Protein AF-A0A2S5LAE5-F1 (afdb_monomer)

Foldseek 3Di:
DPPDQADALFLAEDPPDDDPCPVVVVPDPPVLLVVLFVVLCVVCQCAASHQRDHFAADPVGDSQWDWDQCNNDPVPSDSVRIGTHHPQSRCSNVLLVCLVLVFFWKFQAQPDGQSRLSVLLLVLLLLCPDPAPCVVVSVVVLVVRRVRSVVCCVPPHNVSRRSNNSVVVNVPDDSVPPDPVVRRRIYTNTDSVSCVVVSVSCQVTVCVVPHNNNCVVVDDDPVVVVVD

Solvent-accessible surface area (backbone atoms only — not comparable to full-atom values): 12932 Å² total; per-residue (Å²): 132,84,82,73,79,66,47,85,68,62,66,56,80,77,77,85,61,83,57,96,54,69,88,57,67,82,75,73,79,44,69,64,48,60,53,29,49,50,52,23,31,59,74,45,68,36,26,11,43,49,60,67,54,60,36,73,55,48,100,86,64,57,36,66,65,41,77,42,48,77,80,52,43,90,81,56,61,50,46,89,37,38,40,27,21,34,61,72,55,48,39,45,74,38,32,34,61,23,29,78,60,59,34,34,38,30,20,55,43,68,93,51,53,51,43,54,48,49,52,52,47,53,55,32,44,41,24,47,76,37,97,30,88,49,19,62,59,28,48,53,53,51,50,62,53,56,57,29,19,53,62,34,18,76,72,73,34,85,68,42,20,38,26,35,46,53,37,50,52,64,66,76,52,55,79,92,70,63,52,74,70,78,41,55,32,46,33,76,46,69,33,61,85,66,40,51,73,52,43,55,49,40,44,71,52,76,29,53,91,64,41,65,77,55,46,73,80,70,57,76,57,70,77,74,64,71,80,114

Secondary structure (DSSP, 8-state):
---PPPPP--S---GGG--TTGGGTTS---HHHHHHHHHHHHHTTTB-TTT--B----TTS----EEEETTS-TT---GGGEEEE-HHHHHHHTHHHHHHTT-EEEEE-TTS-HHHHHHHHHHHHHHHHTTSTTHHHHHHHHHHHHTTHHHHHHHT-TTTTSHHHHHHHHHHS-TTTS-TTTTTTEEEEE-GGGGHHHHHHHHHTTTTTS-GGGGGGTS--GGGTTT-

Sequence (228 aa):
MHHTKLIDLSVRVKRATWRLNDQQHNSIVNDQFAANRLHALERDDYTCRGCNFMSLPTKTGSSFQEVHHLDDNHKNNDVNNLATLCPLCHQVFHIGAAGMTSGGTIVWLPEMTQAELNHLARSLFIAIYSNSEFSGSARALYASIESRAMYVEDVFAAGASDPAFFGQAFLDCDPNKIEPAVTRGLRLLAAPGRFKEAIDHWSAQSYAGVPPSSWSGLVIPASQFAEV

Radius of gyration: 18.65 Å; Cα contacts (8 Å, |Δi|>4): 322; chains: 1; bounding box: 47×47×43 Å

Nearest PDB structures (foldseek):
  5x1h-assembly4_I  TM=8.736E-01  e=1.398E-13  Legionella pneumophila subsp. pneumophila str. Philadelphia 1
  5x42-assembly1_A  TM=8.399E-01  e=3.603E-13  Legionella pneumophila
  7ovb-assembly1_C  TM=8.322E-01  e=6.288E-13  Legionella pneumophila subsp. pneumophila str. Philadelphia 1

Structure (mmCIF, N/CA/C/O backbone):
data_AF-A0A2S5LAE5-F1
#
_entry.id   AF-A0A2S5LAE5-F1
#
loop_
_atom_site.group_PDB
_atom_site.id
_atom_site.type_symbol
_atom_site.label_atom_id
_atom_site.label_alt_id
_atom_site.label_comp_id
_atom_site.label_asym_id
_atom_site.label_entity_id
_atom_site.label_seq_id
_atom_site.pdbx_PDB_ins_code
_atom_site.Cartn_x
_atom_site.Cartn_y
_atom_site.Cartn_z
_atom_site.occupancy
_atom_site.B_iso_or_equiv
_atom_site.auth_seq_id
_atom_site.auth_comp_id
_atom_site.auth_asym_id
_atom_site.auth_atom_id
_atom_site.pdbx_PDB_model_num
ATOM 1 N N . MET A 1 1 ? -20.591 3.161 -16.146 1.00 39.25 1 MET A N 1
ATOM 2 C CA . MET A 1 1 ? -19.351 2.844 -15.408 1.00 39.25 1 MET A CA 1
ATOM 3 C C . MET A 1 1 ? -18.403 2.166 -16.380 1.00 39.25 1 MET A C 1
ATOM 5 O O . MET A 1 1 ? -18.661 1.037 -16.777 1.00 39.25 1 MET A O 1
ATOM 9 N N . HIS A 1 2 ? -17.381 2.872 -16.862 1.00 40.56 2 HIS A N 1
ATOM 10 C CA . HIS A 1 2 ? -16.342 2.238 -17.669 1.00 40.56 2 HIS A CA 1
ATOM 11 C C . HIS A 1 2 ? -15.493 1.377 -16.729 1.00 40.56 2 HIS A C 1
ATOM 13 O O . HIS A 1 2 ? -14.803 1.905 -15.864 1.00 40.56 2 HIS A O 1
ATOM 19 N N . HIS A 1 3 ? -15.586 0.051 -16.846 1.00 48.38 3 HIS A N 1
ATOM 20 C CA . HIS A 1 3 ? -14.694 -0.857 -16.130 1.00 48.38 3 HIS A CA 1
ATOM 21 C C . HIS A 1 3 ? -13.294 -0.746 -16.737 1.00 48.38 3 HIS A C 1
ATOM 23 O O . HIS A 1 3 ? -12.929 -1.485 -17.651 1.00 48.38 3 HIS A O 1
ATOM 29 N N . THR A 1 4 ? -12.514 0.220 -16.259 1.00 62.50 4 THR A N 1
ATOM 30 C CA . THR A 1 4 ? -11.096 0.322 -16.588 1.00 62.50 4 THR A CA 1
ATOM 31 C C . THR A 1 4 ? -10.402 -0.932 -16.068 1.00 62.50 4 THR A C 1
ATOM 33 O O . THR A 1 4 ? -10.497 -1.262 -14.887 1.00 62.50 4 THR A O 1
ATOM 36 N N . LYS A 1 5 ? -9.725 -1.660 -16.961 1.00 74.88 5 LYS A N 1
ATOM 37 C CA . LYS A 1 5 ? -8.957 -2.857 -16.605 1.00 74.88 5 LYS A CA 1
AT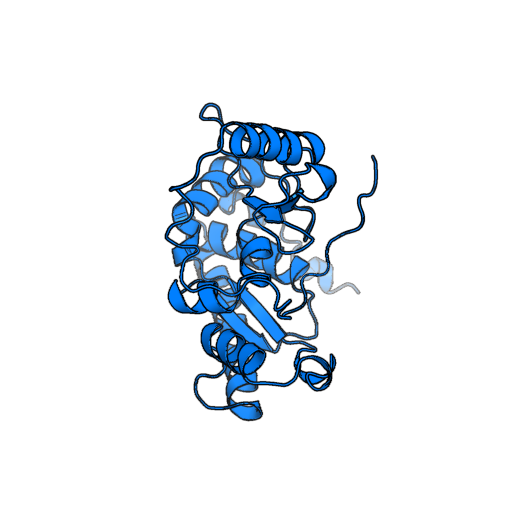OM 38 C C . LYS A 1 5 ? -7.980 -2.518 -15.474 1.00 74.88 5 LYS A C 1
ATOM 40 O O . LYS A 1 5 ? -7.185 -1.584 -15.614 1.00 74.88 5 LYS A O 1
ATOM 45 N N . LEU A 1 6 ? -8.050 -3.287 -14.385 1.00 84.31 6 LEU A N 1
ATOM 46 C CA . LEU A 1 6 ? -7.127 -3.156 -13.263 1.00 84.31 6 LEU A CA 1
ATOM 47 C C . LEU A 1 6 ? -5.691 -3.419 -13.718 1.00 84.31 6 LEU A C 1
ATOM 49 O O . LEU A 1 6 ? -5.427 -4.314 -14.528 1.00 84.31 6 LEU A O 1
ATOM 53 N N . ILE A 1 7 ? -4.773 -2.622 -13.187 1.00 88.88 7 ILE A N 1
ATOM 54 C CA . ILE A 1 7 ? -3.339 -2.795 -13.383 1.00 88.88 7 ILE A CA 1
ATOM 55 C C . ILE A 1 7 ? -2.881 -3.945 -12.488 1.00 88.88 7 ILE A C 1
ATOM 57 O O . ILE A 1 7 ? -3.264 -4.024 -11.321 1.00 88.88 7 ILE A O 1
ATOM 61 N N . ASP A 1 8 ? -2.063 -4.836 -13.044 1.00 87.31 8 ASP A N 1
ATOM 62 C CA . ASP A 1 8 ? -1.470 -5.937 -12.291 1.00 87.31 8 ASP A CA 1
ATOM 63 C C . ASP A 1 8 ? -0.530 -5.396 -11.202 1.00 87.31 8 ASP A C 1
ATOM 65 O O . ASP A 1 8 ? 0.414 -4.664 -11.495 1.00 87.31 8 ASP A O 1
ATOM 69 N N . LEU A 1 9 ? -0.798 -5.771 -9.951 1.00 88.06 9 LEU A N 1
ATOM 70 C CA . LEU A 1 9 ? -0.024 -5.394 -8.764 1.00 88.06 9 LEU A CA 1
ATOM 71 C C . LEU A 1 9 ? 0.942 -6.508 -8.342 1.00 88.06 9 LEU A C 1
ATOM 73 O O . LEU A 1 9 ? 1.145 -6.756 -7.152 1.00 88.06 9 LEU A O 1
ATOM 77 N N . SER A 1 10 ? 1.498 -7.239 -9.301 1.00 81.62 10 SER A N 1
ATOM 78 C CA . SER A 1 10 ? 2.495 -8.253 -8.992 1.00 81.62 10 SER A CA 1
ATOM 79 C C . SER A 1 10 ? 3.821 -7.604 -8.594 1.00 81.62 10 SER A C 1
ATOM 81 O O . SER A 1 10 ? 4.243 -6.605 -9.175 1.00 81.62 10 SER A O 1
ATOM 83 N N . VAL A 1 11 ? 4.495 -8.189 -7.599 1.00 74.94 11 VAL A N 1
ATOM 84 C CA . VAL A 1 11 ? 5.870 -7.823 -7.246 1.00 74.94 11 VAL A CA 1
ATOM 85 C C . VAL A 1 11 ? 6.766 -8.209 -8.423 1.00 74.94 11 VAL A C 1
ATOM 87 O O . VAL A 1 11 ? 7.177 -9.360 -8.575 1.00 74.94 11 VAL A O 1
ATOM 90 N N . ARG A 1 12 ? 6.984 -7.254 -9.320 1.00 68.31 12 ARG A N 1
ATOM 91 C CA . ARG A 1 12 ? 7.824 -7.364 -10.510 1.00 68.31 12 ARG A CA 1
ATOM 92 C C . ARG A 1 12 ? 8.538 -6.041 -10.713 1.00 68.31 12 ARG A C 1
ATOM 94 O O . ARG A 1 12 ? 8.035 -4.993 -10.326 1.00 68.31 12 ARG A O 1
ATOM 101 N N . VAL A 1 13 ? 9.677 -6.092 -11.389 1.00 58.16 13 VAL A N 1
ATOM 102 C CA . VAL A 1 13 ? 10.374 -4.887 -11.838 1.00 58.16 13 VAL A CA 1
ATOM 103 C C . VAL A 1 13 ? 10.219 -4.754 -13.339 1.00 58.16 13 VAL A C 1
ATOM 105 O O . VAL A 1 13 ? 10.614 -5.640 -14.100 1.00 58.16 13 VAL A O 1
ATOM 108 N N . LYS A 1 14 ? 9.674 -3.616 -13.765 1.00 54.72 14 LYS A N 1
ATOM 109 C CA . LYS A 1 14 ? 9.852 -3.124 -15.126 1.00 54.72 14 LYS A CA 1
ATOM 110 C C . LYS A 1 14 ? 11.090 -2.230 -15.122 1.00 54.72 14 LYS A C 1
ATOM 112 O O . LYS A 1 14 ? 11.185 -1.263 -14.376 1.00 54.72 14 LYS A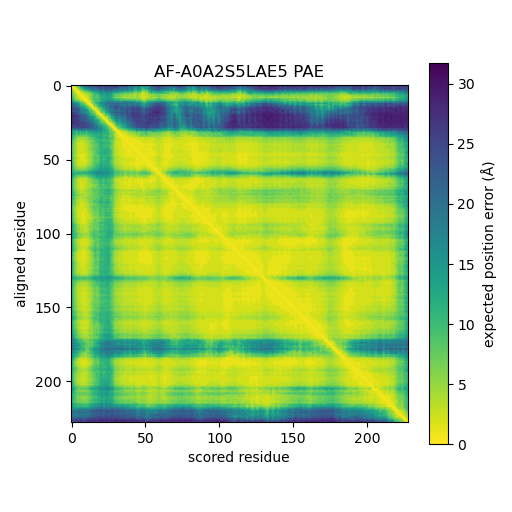 O 1
ATOM 117 N N . ARG A 1 15 ? 12.107 -2.624 -15.888 1.00 52.94 15 ARG A N 1
ATOM 118 C CA . ARG A 1 15 ? 13.477 -2.095 -15.764 1.00 52.94 15 ARG A CA 1
ATOM 119 C C . ARG A 1 15 ? 13.691 -0.668 -16.244 1.00 52.94 15 ARG A C 1
ATOM 121 O O . ARG A 1 15 ? 14.774 -0.148 -15.996 1.00 52.94 15 ARG A O 1
ATOM 128 N N . ALA A 1 16 ? 12.750 -0.062 -16.966 1.00 45.75 16 ALA A N 1
ATOM 129 C CA . ALA A 1 16 ? 13.085 1.111 -17.770 1.00 45.75 16 ALA A CA 1
ATOM 130 C C . ALA A 1 16 ? 13.619 2.289 -16.936 1.00 45.75 16 ALA A C 1
ATOM 132 O O . ALA A 1 16 ? 14.420 3.065 -17.458 1.00 45.75 16 ALA A O 1
ATOM 133 N N . THR A 1 17 ? 13.275 2.383 -15.642 1.00 43.59 17 THR A N 1
ATOM 134 C CA . THR A 1 17 ? 13.692 3.538 -14.839 1.00 43.59 17 THR A CA 1
ATOM 135 C C . THR A 1 17 ? 13.795 3.249 -13.339 1.00 43.59 17 THR A C 1
ATOM 137 O O . THR A 1 17 ? 13.215 3.951 -12.522 1.00 43.59 17 THR A O 1
ATOM 140 N N . TRP A 1 18 ? 14.584 2.252 -12.925 1.00 41.38 18 TRP A N 1
ATOM 141 C CA . TRP A 1 18 ? 15.071 2.274 -11.540 1.00 41.38 18 TRP A CA 1
ATOM 142 C C . TRP A 1 18 ? 16.148 3.352 -11.415 1.00 41.38 18 TRP A C 1
ATOM 144 O O . TRP A 1 18 ? 17.256 3.210 -11.940 1.00 41.38 18 TRP A O 1
ATOM 154 N N . ARG A 1 19 ? 15.830 4.452 -10.733 1.00 44.81 19 ARG A N 1
ATOM 155 C CA . ARG A 1 19 ? 16.836 5.384 -10.226 1.00 44.81 19 ARG A CA 1
ATOM 156 C C . ARG A 1 19 ? 16.561 5.665 -8.758 1.00 44.81 19 ARG A C 1
ATOM 158 O O . ARG A 1 19 ? 15.466 6.054 -8.381 1.00 44.81 19 ARG A O 1
ATOM 165 N N . LEU A 1 20 ? 17.627 5.599 -7.965 1.00 38.81 20 LEU A N 1
ATOM 166 C CA . LEU A 1 20 ? 17.746 6.124 -6.597 1.00 38.81 20 LEU A CA 1
ATOM 167 C C . LEU A 1 20 ? 17.300 7.602 -6.444 1.00 38.81 20 LEU A C 1
ATOM 169 O O . LEU A 1 20 ? 17.217 8.109 -5.332 1.00 38.81 20 LEU A O 1
ATOM 173 N N . ASN A 1 21 ? 17.010 8.296 -7.550 1.00 34.19 21 ASN A N 1
ATOM 174 C CA . ASN A 1 21 ? 16.733 9.728 -7.626 1.00 34.19 21 ASN A CA 1
ATOM 175 C C . ASN A 1 21 ? 15.246 10.114 -7.612 1.00 34.19 21 ASN A C 1
ATOM 177 O O . ASN A 1 21 ? 14.950 11.297 -7.767 1.00 34.19 21 ASN A O 1
ATOM 181 N N . ASP A 1 22 ? 14.308 9.191 -7.382 1.00 44.53 22 ASP A N 1
ATOM 182 C CA . ASP A 1 22 ? 12.886 9.564 -7.262 1.00 44.53 22 ASP A CA 1
ATOM 183 C C . ASP A 1 22 ? 12.621 10.497 -6.061 1.00 44.53 22 ASP A C 1
ATOM 185 O O . ASP A 1 22 ? 11.658 11.263 -6.070 1.00 44.53 22 ASP A O 1
ATOM 189 N N . GLN A 1 23 ? 13.531 10.553 -5.076 1.00 37.72 23 GLN A N 1
ATOM 190 C CA . GLN A 1 23 ? 13.500 11.578 -4.021 1.00 37.72 23 GLN A CA 1
ATOM 191 C C . GLN A 1 23 ? 13.788 13.011 -4.526 1.00 37.72 23 GLN A C 1
ATOM 193 O O . GLN A 1 23 ? 13.531 13.969 -3.802 1.00 37.72 23 GLN A O 1
ATOM 198 N N . GLN A 1 24 ? 14.275 13.195 -5.761 1.00 34.91 24 GLN A N 1
ATOM 199 C CA . GLN A 1 24 ? 14.521 14.509 -6.378 1.00 34.91 24 GLN A CA 1
ATOM 200 C C . GLN A 1 24 ? 13.473 14.924 -7.427 1.00 34.91 24 GLN A C 1
ATOM 202 O O . GLN A 1 24 ? 13.664 15.925 -8.124 1.00 34.91 24 GLN A O 1
ATOM 207 N N . HIS A 1 25 ? 12.337 14.232 -7.544 1.00 42.72 25 HIS A N 1
ATOM 208 C CA . HIS A 1 25 ? 11.361 14.519 -8.604 1.00 42.72 25 HIS A CA 1
ATOM 209 C C . HIS A 1 25 ? 10.381 15.679 -8.332 1.00 42.72 25 HIS A C 1
ATOM 211 O O . HIS A 1 25 ? 9.436 15.876 -9.090 1.00 42.72 25 HIS A O 1
ATOM 217 N N . ASN A 1 26 ? 10.665 16.527 -7.337 1.00 38.78 26 ASN A N 1
ATOM 218 C CA . ASN A 1 26 ? 10.064 17.865 -7.220 1.00 38.78 26 ASN A CA 1
ATOM 219 C C . ASN A 1 26 ? 10.751 18.928 -8.108 1.00 38.78 26 ASN A C 1
ATOM 221 O O . ASN A 1 26 ? 10.355 20.089 -8.073 1.00 38.78 26 ASN A O 1
ATOM 225 N N . SER A 1 27 ? 11.788 18.579 -8.882 1.00 36.00 27 SER A N 1
ATOM 226 C CA . SER A 1 27 ? 12.680 19.576 -9.507 1.00 36.00 27 SER A CA 1
ATOM 227 C C . SER A 1 27 ? 12.515 19.805 -11.016 1.00 36.00 27 SER A C 1
ATOM 229 O O . SER A 1 27 ? 13.167 20.691 -11.561 1.00 36.00 27 SER A O 1
ATOM 231 N N . ILE A 1 28 ? 11.597 19.109 -11.695 1.00 44.34 28 ILE A N 1
ATOM 232 C CA . ILE A 1 28 ? 11.088 19.561 -13.002 1.00 44.34 28 ILE A CA 1
ATOM 233 C C . ILE A 1 28 ? 9.565 19.529 -12.945 1.00 44.34 28 ILE A C 1
ATOM 235 O O . ILE A 1 28 ? 8.905 18.653 -13.503 1.00 44.34 28 ILE A O 1
ATOM 239 N N . VAL A 1 29 ? 9.005 20.502 -12.228 1.00 47.12 29 VAL A N 1
ATOM 240 C CA . VAL A 1 29 ? 7.608 20.899 -12.402 1.00 47.12 29 VAL A CA 1
ATOM 241 C C . VAL A 1 29 ? 7.520 21.517 -13.795 1.00 47.12 29 VAL A C 1
ATOM 243 O O . VAL A 1 29 ? 7.718 22.710 -13.983 1.00 47.12 29 VAL A O 1
ATOM 246 N N . ASN A 1 30 ? 7.328 20.682 -14.812 1.00 58.88 30 ASN A N 1
ATOM 247 C CA . ASN A 1 30 ? 6.757 21.169 -16.054 1.00 58.88 30 ASN A CA 1
ATOM 248 C C . ASN A 1 30 ? 5.273 21.399 -15.751 1.00 58.88 30 ASN A C 1
ATOM 250 O O . ASN A 1 30 ? 4.597 20.450 -15.346 1.00 58.88 30 ASN A O 1
ATOM 254 N N . ASP A 1 31 ? 4.769 22.621 -15.924 1.00 64.62 31 ASP A N 1
ATOM 255 C CA . ASP A 1 31 ? 3.354 22.967 -15.710 1.00 64.62 31 ASP A CA 1
ATOM 256 C C . ASP A 1 31 ? 2.409 21.972 -16.410 1.00 64.62 31 ASP A C 1
ATOM 258 O O . ASP A 1 31 ? 1.335 21.637 -15.907 1.00 64.62 31 ASP A O 1
ATOM 262 N N . GLN A 1 32 ? 2.861 21.399 -17.531 1.00 71.81 32 GLN A N 1
ATOM 263 C CA . GLN A 1 32 ? 2.154 20.358 -18.269 1.00 71.81 32 GLN A CA 1
ATOM 264 C C . GLN A 1 32 ? 1.998 19.037 -17.495 1.00 71.81 32 GLN A C 1
ATOM 266 O O . GLN A 1 32 ? 0.951 18.399 -17.584 1.00 71.81 32 GLN A O 1
ATOM 271 N N . PHE A 1 33 ? 3.004 18.614 -16.723 1.00 75.56 33 PHE A N 1
ATOM 272 C CA . PHE A 1 33 ? 2.889 17.425 -15.873 1.00 75.56 33 PHE A CA 1
ATOM 273 C C . PHE A 1 33 ? 1.926 17.672 -14.712 1.00 75.56 33 PHE A C 1
ATOM 275 O O . PHE A 1 33 ? 1.095 16.814 -14.427 1.00 75.56 33 PHE A O 1
ATOM 282 N N . ALA A 1 34 ? 1.983 18.849 -14.082 1.00 80.00 34 ALA A N 1
ATOM 283 C CA . ALA A 1 34 ? 1.065 19.201 -13.001 1.00 80.00 34 ALA A CA 1
ATOM 284 C C . ALA A 1 34 ? -0.402 19.191 -13.473 1.00 80.00 34 ALA A C 1
ATOM 286 O O . ALA A 1 34 ? -1.254 18.593 -12.813 1.00 80.00 34 ALA A O 1
ATOM 287 N N . ALA A 1 35 ? -0.680 19.768 -14.648 1.00 84.88 35 ALA A N 1
ATOM 288 C CA . ALA A 1 35 ? -2.011 19.751 -15.254 1.00 84.88 35 ALA A CA 1
ATOM 289 C C . ALA A 1 35 ? -2.467 18.327 -15.624 1.00 84.88 35 ALA A C 1
ATOM 291 O O . ALA A 1 35 ? -3.552 17.896 -15.233 1.00 84.88 35 ALA A O 1
ATOM 292 N N . ASN A 1 36 ? -1.624 17.552 -16.315 1.00 90.69 36 ASN A N 1
ATOM 293 C CA . ASN A 1 36 ? -1.985 16.194 -16.734 1.00 90.69 36 ASN A CA 1
ATOM 294 C C . ASN A 1 36 ? -2.118 15.222 -15.557 1.00 90.69 36 ASN A C 1
ATOM 296 O O . ASN A 1 36 ? -2.915 14.287 -15.625 1.00 90.69 36 ASN A O 1
ATOM 300 N N . ARG A 1 37 ? -1.394 15.462 -14.458 1.00 89.75 37 ARG A N 1
ATOM 301 C CA . ARG A 1 37 ? -1.566 14.733 -13.200 1.00 89.75 37 ARG A CA 1
ATOM 302 C C . ARG A 1 37 ? -2.978 14.929 -12.655 1.00 89.75 37 ARG A C 1
ATOM 304 O O . ARG A 1 37 ? -3.621 13.943 -12.315 1.00 89.75 37 ARG A O 1
ATOM 311 N N . LEU A 1 38 ? -3.462 16.171 -12.584 1.00 91.06 38 LEU A N 1
ATOM 312 C CA . LEU A 1 38 ? -4.823 16.448 -12.120 1.00 91.06 38 LEU A CA 1
ATOM 313 C C . LEU A 1 38 ? -5.866 15.820 -13.054 1.00 91.06 38 LEU A C 1
ATOM 315 O O . LEU A 1 38 ? -6.741 15.107 -12.573 1.00 91.06 38 LEU A O 1
ATOM 319 N N . HIS A 1 39 ? -5.703 15.967 -14.373 1.00 93.56 39 HIS A N 1
ATOM 320 C CA . HIS A 1 39 ? -6.601 15.339 -15.345 1.00 93.56 39 HIS A CA 1
ATOM 321 C C . HIS A 1 39 ? -6.645 13.809 -15.221 1.00 93.56 39 HIS A C 1
ATOM 323 O O . HIS A 1 39 ? -7.707 13.220 -15.387 1.00 93.56 39 HIS A O 1
ATOM 329 N N . ALA A 1 40 ? -5.522 13.144 -14.926 1.00 94.38 40 ALA A N 1
ATOM 330 C CA . ALA A 1 40 ? -5.506 11.697 -14.714 1.00 94.38 40 ALA A CA 1
ATOM 331 C C . ALA A 1 40 ? -6.303 11.290 -13.463 1.00 94.38 40 ALA A C 1
ATOM 333 O O . ALA A 1 40 ? -7.056 10.317 -13.515 1.00 94.38 40 ALA A O 1
ATOM 334 N N . LEU A 1 41 ? -6.166 12.054 -12.371 1.00 94.38 41 LEU A N 1
ATOM 335 C CA . LEU A 1 41 ? -6.914 11.837 -11.130 1.00 94.38 41 LEU A CA 1
ATOM 336 C C . LEU A 1 41 ? -8.419 12.041 -11.330 1.00 94.38 41 LEU A C 1
ATOM 338 O O . LEU A 1 41 ? -9.205 11.202 -10.900 1.00 94.38 41 LEU A O 1
ATOM 342 N N . GLU A 1 42 ? -8.812 13.125 -12.000 1.00 94.12 42 GLU A N 1
ATOM 343 C CA . GLU A 1 42 ? -10.213 13.442 -12.300 1.00 94.12 42 GLU A CA 1
ATOM 344 C C . GLU A 1 42 ? -10.827 12.433 -13.275 1.00 94.12 42 GLU A C 1
ATOM 346 O O . GLU A 1 42 ? -11.933 11.958 -13.042 1.00 94.12 42 GLU A O 1
ATOM 351 N N . ARG A 1 43 ? -10.095 12.034 -14.327 1.00 95.31 43 ARG A N 1
ATOM 352 C CA . ARG A 1 43 ? -10.538 11.001 -15.281 1.00 95.31 43 ARG A CA 1
ATOM 353 C C . ARG A 1 43 ? -10.876 9.685 -14.583 1.00 95.31 43 ARG A C 1
ATOM 355 O O . ARG A 1 43 ? -11.809 9.001 -14.992 1.00 95.31 43 ARG A O 1
ATOM 362 N N . ASP A 1 44 ? -10.083 9.307 -13.585 1.00 95.38 44 ASP A N 1
ATOM 363 C CA . ASP A 1 44 ? -10.263 8.057 -12.849 1.00 95.38 44 ASP A CA 1
ATOM 364 C C . ASP A 1 44 ? -11.207 8.218 -11.640 1.00 95.38 44 ASP A C 1
ATOM 366 O O . ASP A 1 44 ? -11.256 7.323 -10.799 1.00 95.38 44 ASP A O 1
ATOM 370 N N . ASP A 1 45 ? -11.920 9.345 -11.506 1.00 95.06 45 ASP A N 1
ATOM 371 C CA . ASP A 1 45 ? -12.777 9.671 -10.355 1.00 95.06 45 ASP A CA 1
ATOM 372 C C . ASP A 1 45 ? -12.054 9.458 -9.008 1.00 95.06 45 ASP A C 1
ATOM 374 O O . ASP A 1 45 ? -12.602 8.915 -8.046 1.00 95.06 45 ASP A O 1
ATOM 378 N N . TYR A 1 46 ? -10.766 9.814 -8.951 1.00 95.50 46 TYR A N 1
ATOM 379 C CA . TYR A 1 46 ? -9.874 9.579 -7.810 1.00 95.50 46 TYR A CA 1
ATOM 380 C C . TYR A 1 46 ? -9.876 8.126 -7.300 1.00 95.50 46 TYR A C 1
ATOM 382 O O . TYR A 1 46 ? -9.690 7.859 -6.104 1.00 95.50 46 TYR A O 1
ATOM 390 N N . THR A 1 47 ? -10.074 7.173 -8.211 1.00 96.38 47 THR A N 1
ATOM 391 C CA . THR A 1 47 ? -10.132 5.741 -7.933 1.00 96.38 47 THR A CA 1
ATOM 392 C C . THR A 1 47 ? -8.847 5.060 -8.382 1.00 96.38 47 THR A C 1
ATOM 394 O O . THR A 1 47 ? -8.426 5.130 -9.535 1.00 96.38 47 THR A O 1
ATOM 397 N N . CYS A 1 48 ? -8.203 4.363 -7.448 1.00 96.88 48 CYS A N 1
ATOM 398 C CA . CYS A 1 48 ? -6.981 3.617 -7.708 1.00 96.88 48 CYS A CA 1
ATOM 399 C C . CYS A 1 48 ? -7.224 2.512 -8.744 1.00 96.88 48 CYS A C 1
ATOM 401 O O . CYS A 1 48 ? -7.935 1.547 -8.473 1.00 96.88 48 CYS A O 1
ATOM 403 N N . ARG A 1 49 ? -6.534 2.572 -9.883 1.00 96.69 49 ARG A N 1
ATOM 404 C CA . ARG A 1 49 ? -6.584 1.574 -10.962 1.00 96.69 49 ARG A CA 1
ATOM 405 C C . ARG A 1 49 ? -5.894 0.247 -10.628 1.00 96.69 49 ARG A C 1
ATOM 407 O O . ARG A 1 49 ? -5.881 -0.649 -11.464 1.00 96.69 49 ARG A O 1
ATOM 414 N N . GLY A 1 50 ? -5.308 0.110 -9.437 1.00 95.44 50 GLY A N 1
ATOM 415 C CA . GLY A 1 50 ? -4.719 -1.140 -8.944 1.00 95.44 50 GLY A CA 1
ATOM 416 C C . GLY A 1 50 ? -5.636 -1.932 -8.006 1.00 95.44 50 GLY A C 1
ATOM 417 O O . GLY A 1 50 ? -5.645 -3.156 -8.045 1.00 95.44 50 GLY A O 1
ATOM 418 N N . CYS A 1 51 ? -6.421 -1.254 -7.160 1.00 96.44 51 CYS A N 1
ATOM 419 C CA . CYS A 1 51 ? -7.278 -1.923 -6.169 1.00 96.44 51 CYS A CA 1
ATOM 420 C C . CYS A 1 51 ? -8.708 -1.371 -6.074 1.00 96.44 51 CYS A C 1
ATOM 422 O O . CYS A 1 51 ? -9.452 -1.798 -5.200 1.00 96.44 51 CYS A O 1
ATOM 424 N N . ASN A 1 52 ? -9.107 -0.425 -6.927 1.00 96.31 52 ASN A N 1
ATOM 425 C CA . ASN A 1 52 ? -10.397 0.279 -6.880 1.00 96.31 52 ASN A CA 1
ATOM 426 C C . ASN A 1 52 ? -10.674 1.060 -5.586 1.00 96.31 52 ASN A C 1
ATOM 428 O O . ASN A 1 52 ? -11.811 1.425 -5.307 1.00 96.31 52 ASN A O 1
ATOM 432 N N . PHE A 1 53 ? -9.650 1.345 -4.777 1.00 95.94 53 PHE A N 1
ATOM 433 C CA . PHE A 1 53 ? -9.818 2.236 -3.635 1.00 95.94 53 PHE A CA 1
ATOM 434 C C . PHE A 1 53 ? -10.003 3.680 -4.105 1.00 95.94 53 PHE A C 1
ATOM 436 O O . PHE A 1 53 ? -9.104 4.245 -4.734 1.00 95.94 53 PHE A O 1
ATOM 443 N N . MET A 1 54 ? -11.147 4.262 -3.762 1.00 95.31 54 MET A N 1
ATOM 444 C CA . MET A 1 54 ? -11.471 5.661 -4.010 1.00 95.31 54 MET A CA 1
ATOM 445 C C . MET A 1 54 ? -11.145 6.512 -2.779 1.00 95.31 54 MET A C 1
ATOM 447 O O . MET A 1 54 ? -11.453 6.143 -1.643 1.00 95.31 54 MET A O 1
ATOM 451 N N . SER A 1 55 ? -10.541 7.672 -3.016 1.00 94.44 55 SER A N 1
ATOM 452 C CA . SER A 1 55 ? -10.249 8.670 -1.988 1.00 94.44 55 SER A CA 1
ATOM 453 C C . SER A 1 55 ? -10.486 10.037 -2.600 1.00 94.44 55 SER A C 1
ATOM 455 O O . SER A 1 55 ? -9.771 10.425 -3.515 1.00 94.44 55 SER A O 1
ATOM 457 N N . LEU A 1 56 ? -11.518 10.741 -2.147 1.00 91.69 56 LEU A N 1
ATOM 458 C CA . LEU A 1 56 ? -11.874 12.041 -2.706 1.00 91.69 56 LEU A CA 1
ATOM 459 C C . LEU A 1 56 ? -10.938 13.138 -2.173 1.00 91.69 56 LEU A C 1
ATOM 461 O O . LEU A 1 56 ? -10.431 13.025 -1.050 1.00 91.69 56 LEU A O 1
ATOM 465 N N . PRO A 1 57 ? -10.681 14.193 -2.962 1.00 90.06 57 PRO A N 1
ATOM 466 C CA . PRO A 1 57 ? -9.870 15.314 -2.517 1.00 90.06 57 PRO A CA 1
ATOM 467 C C . PRO A 1 57 ? -10.565 16.103 -1.401 1.00 90.06 57 PRO A C 1
ATOM 469 O O . PRO A 1 57 ? -11.782 16.294 -1.413 1.00 90.06 57 PRO A O 1
ATOM 472 N N . THR A 1 58 ? -9.790 16.603 -0.438 1.00 86.19 58 THR A N 1
ATOM 473 C CA . THR A 1 58 ? -10.296 17.572 0.546 1.00 86.19 58 THR A CA 1
ATOM 474 C C . THR A 1 58 ? -10.446 18.967 -0.072 1.00 86.19 58 THR A C 1
ATOM 476 O O . THR A 1 58 ? -10.060 19.218 -1.213 1.00 86.19 58 THR A O 1
ATOM 479 N N . LYS A 1 59 ? -10.915 19.935 0.728 1.00 79.44 59 LYS A N 1
ATOM 480 C CA . LYS A 1 59 ? -10.917 21.363 0.359 1.00 79.44 59 LYS A CA 1
ATOM 481 C C . LYS A 1 59 ? -9.525 21.909 0.009 1.00 79.44 59 LYS A C 1
ATOM 483 O O . LYS A 1 59 ? -9.445 22.908 -0.694 1.00 79.44 59 LYS A O 1
ATOM 488 N N . THR A 1 60 ? -8.448 21.284 0.495 1.00 76.50 60 THR A N 1
ATOM 489 C CA . THR A 1 60 ? -7.065 21.661 0.152 1.00 76.50 60 THR A CA 1
ATOM 490 C C . THR A 1 60 ? -6.564 20.969 -1.121 1.00 76.50 60 THR A C 1
ATOM 492 O O . THR A 1 60 ? -5.416 21.161 -1.508 1.00 76.50 60 THR A O 1
ATOM 495 N N . GLY A 1 61 ? -7.414 20.178 -1.787 1.00 79.38 61 GLY A N 1
ATOM 496 C CA . GLY A 1 61 ? -7.158 19.556 -3.087 1.00 79.38 61 GLY A CA 1
ATOM 497 C C . GLY A 1 61 ? -6.458 18.196 -3.033 1.00 79.38 61 GLY A C 1
ATOM 498 O O . GLY A 1 61 ? -6.351 17.533 -4.062 1.00 79.38 61 GLY A O 1
ATOM 499 N N . SER A 1 62 ? -6.001 17.741 -1.861 1.00 86.75 62 SER A N 1
ATOM 500 C CA . SER A 1 62 ? -5.331 16.439 -1.747 1.00 86.75 62 SER A CA 1
ATOM 501 C C . SER A 1 62 ? -6.328 15.305 -1.536 1.00 86.75 62 SER A C 1
ATOM 503 O O . SER A 1 62 ? -7.120 15.327 -0.596 1.00 86.75 62 SER A O 1
ATOM 505 N N . SER A 1 63 ? -6.251 14.294 -2.398 1.00 89.44 63 SER A N 1
ATOM 506 C CA . SER A 1 63 ? -6.920 12.994 -2.265 1.00 89.44 63 SER A CA 1
ATOM 507 C C . SER A 1 63 ? -5.996 11.900 -1.725 1.00 89.44 63 SER A C 1
ATOM 509 O O . SER A 1 63 ? -6.435 10.766 -1.533 1.00 89.44 63 SER A O 1
ATOM 511 N N . PHE A 1 64 ? -4.703 12.202 -1.552 1.00 93.88 64 PHE A N 1
ATOM 512 C CA . PHE A 1 64 ? -3.623 11.224 -1.359 1.00 93.88 64 PHE A CA 1
ATOM 513 C C . PHE A 1 64 ? -3.515 10.153 -2.455 1.00 93.88 64 PHE A C 1
ATOM 515 O O . PHE A 1 64 ? -2.750 9.207 -2.304 1.00 93.88 64 PHE A O 1
ATOM 522 N N . GLN A 1 65 ? -4.239 10.289 -3.569 1.00 94.88 65 GLN A N 1
ATOM 523 C CA . GLN A 1 65 ? -3.981 9.476 -4.748 1.00 94.88 65 GLN A CA 1
ATOM 524 C C . GLN A 1 65 ? -2.728 9.995 -5.467 1.00 94.88 65 GLN A C 1
ATOM 526 O O . GLN A 1 65 ? -2.454 11.200 -5.541 1.00 94.88 65 GLN A O 1
ATOM 531 N N . GLU A 1 66 ? -1.974 9.055 -6.011 1.00 94.31 66 GLU A N 1
ATOM 532 C CA . GLU A 1 66 ? -0.729 9.253 -6.736 1.00 94.31 66 GLU A CA 1
ATOM 533 C C . GLU A 1 66 ? -0.934 8.909 -8.215 1.00 94.31 66 GLU A C 1
ATOM 535 O O . GLU A 1 66 ? -1.926 8.287 -8.600 1.00 94.31 66 GLU A O 1
ATOM 540 N N . VAL A 1 67 ? -0.005 9.351 -9.060 1.00 92.62 67 VAL A N 1
ATOM 541 C CA . VAL A 1 67 ? -0.056 9.113 -10.502 1.00 92.62 67 VAL A CA 1
ATOM 542 C C . VAL A 1 67 ? 1.203 8.377 -10.926 1.00 92.62 67 VAL A C 1
ATOM 544 O O . VAL A 1 67 ? 2.306 8.810 -10.600 1.00 92.62 67 VAL A O 1
ATOM 547 N N . HIS A 1 68 ? 1.009 7.289 -11.664 1.00 91.12 68 HIS A N 1
ATOM 548 C CA . HIS A 1 68 ? 2.060 6.402 -12.143 1.00 91.12 68 HIS A CA 1
ATOM 549 C C . HIS A 1 68 ? 2.097 6.371 -13.675 1.00 91.12 68 HIS A C 1
ATOM 551 O O . HIS A 1 68 ? 1.048 6.275 -14.317 1.00 91.12 68 HIS A O 1
ATOM 557 N N . HIS A 1 69 ? 3.298 6.434 -14.254 1.00 89.81 69 HIS A N 1
ATOM 558 C CA . HIS A 1 69 ? 3.542 6.290 -15.693 1.00 89.81 69 HIS A CA 1
ATOM 559 C C . HIS A 1 69 ? 3.522 4.806 -16.087 1.00 89.81 69 HIS A C 1
ATOM 561 O O . HIS A 1 69 ? 4.377 4.041 -15.660 1.00 89.81 69 HIS A O 1
ATOM 567 N N . LEU A 1 70 ? 2.562 4.387 -16.914 1.00 88.50 70 LEU A N 1
ATOM 568 C CA . LEU A 1 70 ? 2.327 2.982 -17.284 1.00 88.50 70 LEU A CA 1
ATOM 569 C C . LEU A 1 70 ? 3.466 2.349 -18.098 1.00 88.50 70 LEU A C 1
ATOM 571 O O . LEU A 1 70 ? 3.665 1.127 -18.038 1.00 88.50 70 LEU A O 1
ATOM 575 N N . ASP A 1 71 ? 4.158 3.174 -18.883 1.00 85.81 71 ASP A N 1
ATOM 576 C CA . ASP A 1 71 ? 5.326 2.821 -19.692 1.00 85.81 71 ASP A CA 1
ATOM 577 C C . ASP A 1 71 ? 6.663 3.030 -18.963 1.00 85.81 71 ASP A C 1
ATOM 579 O O . ASP A 1 71 ? 7.719 2.877 -19.578 1.00 85.81 71 ASP A O 1
ATOM 583 N N . ASP A 1 72 ? 6.613 3.408 -17.680 1.00 77.44 72 ASP A N 1
ATOM 584 C CA . ASP A 1 72 ? 7.758 3.741 -16.829 1.00 77.44 72 ASP A CA 1
ATOM 585 C C . ASP A 1 72 ? 8.614 4.922 -17.338 1.00 77.44 72 ASP A C 1
ATOM 587 O O . ASP A 1 72 ? 9.664 5.227 -16.772 1.00 77.44 72 ASP A O 1
ATOM 591 N N . ASN A 1 73 ? 8.188 5.637 -18.383 1.00 82.12 73 ASN A N 1
ATOM 592 C CA . ASN A 1 73 ? 8.889 6.791 -18.931 1.00 82.12 73 ASN A CA 1
ATOM 593 C C . ASN A 1 73 ? 8.326 8.089 -18.340 1.00 82.12 73 ASN A C 1
ATOM 595 O O . ASN A 1 73 ? 7.356 8.657 -18.840 1.00 82.12 73 ASN A O 1
ATO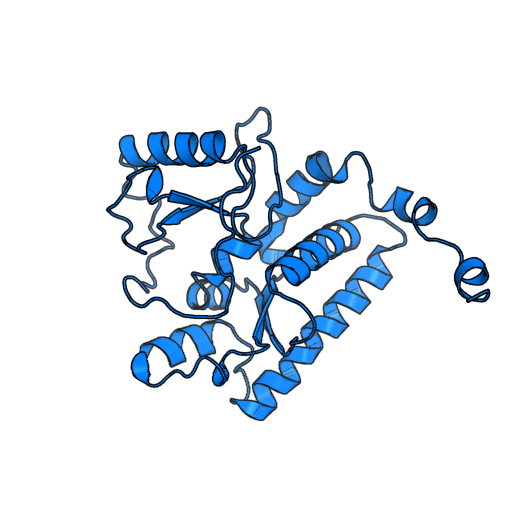M 599 N N . HIS A 1 74 ? 9.016 8.642 -17.341 1.00 81.00 74 HIS A N 1
ATOM 600 C CA . HIS A 1 74 ? 8.624 9.892 -16.672 1.00 81.00 74 HIS A CA 1
ATOM 601 C C . HIS A 1 74 ? 8.632 11.147 -17.564 1.00 81.00 74 HIS A C 1
ATOM 603 O O . HIS A 1 74 ? 8.235 12.225 -17.122 1.00 81.00 74 HIS A O 1
ATOM 609 N N . LYS A 1 75 ? 9.095 11.045 -18.817 1.00 83.12 75 LYS A N 1
ATOM 610 C CA . LYS A 1 75 ? 8.965 12.119 -19.813 1.00 83.12 75 LYS A CA 1
ATOM 611 C C . LYS A 1 75 ? 7.676 12.008 -20.631 1.00 83.12 75 LYS A C 1
ATOM 613 O O . LYS A 1 75 ? 7.275 12.993 -21.247 1.00 83.12 75 LYS A O 1
ATOM 618 N N . ASN A 1 76 ? 7.032 10.840 -20.652 1.00 86.38 76 ASN A N 1
ATOM 619 C CA . ASN A 1 76 ? 5.779 10.610 -21.361 1.00 86.38 76 ASN A CA 1
ATOM 620 C C . ASN A 1 76 ? 4.580 10.992 -20.483 1.00 86.38 76 ASN A C 1
ATOM 622 O O . ASN A 1 76 ? 3.939 10.151 -19.857 1.00 86.38 76 ASN A O 1
ATOM 626 N N . ASN A 1 77 ? 4.271 12.285 -20.452 1.00 88.19 77 ASN A N 1
ATOM 627 C CA . ASN A 1 77 ? 3.191 12.836 -19.633 1.00 88.19 77 ASN A CA 1
ATOM 628 C C . ASN A 1 77 ? 1.813 12.791 -20.316 1.00 88.19 77 ASN A C 1
ATOM 630 O O . ASN A 1 77 ? 0.932 13.557 -19.926 1.00 88.19 77 ASN A O 1
ATOM 634 N N . ASP A 1 78 ? 1.613 11.950 -21.338 1.00 90.50 78 ASP A N 1
ATOM 635 C CA . ASP A 1 78 ? 0.289 11.732 -21.931 1.00 90.50 78 ASP A CA 1
ATOM 636 C C . ASP A 1 78 ? -0.674 11.210 -20.858 1.00 90.50 78 ASP A C 1
ATOM 638 O O . ASP A 1 78 ? -0.371 10.238 -20.170 1.00 90.50 78 ASP A O 1
ATOM 642 N N . VAL A 1 79 ? -1.847 11.831 -20.714 1.00 90.88 79 VAL A N 1
ATOM 643 C CA . VAL A 1 79 ? -2.828 11.445 -19.690 1.00 90.88 79 VAL A CA 1
ATOM 644 C C . VAL A 1 79 ? -3.198 9.960 -19.770 1.00 90.88 79 VAL A C 1
ATOM 646 O O . VAL A 1 79 ? -3.410 9.329 -18.739 1.00 90.88 79 VAL A O 1
ATOM 649 N N . ASN A 1 80 ? -3.218 9.354 -20.960 1.00 91.62 80 ASN A N 1
ATOM 650 C CA . ASN A 1 80 ? -3.511 7.931 -21.151 1.00 91.62 80 ASN A CA 1
ATOM 651 C C . ASN A 1 80 ? -2.376 7.019 -20.674 1.00 91.62 80 ASN A C 1
ATOM 653 O O . ASN A 1 80 ? -2.633 5.867 -20.323 1.00 91.62 80 ASN A O 1
ATOM 657 N N . ASN A 1 81 ? -1.147 7.538 -20.625 1.00 91.19 81 ASN A N 1
ATOM 658 C CA . ASN A 1 81 ? 0.001 6.878 -20.012 1.00 91.19 81 ASN A CA 1
ATOM 659 C C . ASN A 1 81 ? 0.025 7.043 -18.482 1.00 91.19 81 ASN A C 1
ATOM 661 O O . ASN A 1 81 ? 0.778 6.359 -17.800 1.00 91.19 81 ASN A O 1
ATOM 665 N N . LEU A 1 82 ? -0.805 7.923 -17.925 1.00 91.88 82 LEU A N 1
ATOM 666 C CA . LEU A 1 82 ? -0.893 8.162 -16.490 1.00 91.88 82 LEU A CA 1
ATOM 667 C C . LEU A 1 82 ? -2.032 7.345 -15.873 1.00 91.88 82 LEU A C 1
ATOM 669 O O . LEU A 1 82 ? -3.170 7.355 -16.354 1.00 91.88 82 LEU A O 1
ATOM 673 N N . ALA A 1 83 ? -1.746 6.652 -14.776 1.00 93.75 83 ALA A N 1
ATOM 674 C CA . ALA A 1 83 ? -2.726 5.903 -14.003 1.00 93.75 83 ALA A CA 1
ATOM 675 C C . ALA A 1 83 ? -2.819 6.409 -12.567 1.00 93.75 83 ALA A C 1
ATOM 677 O O . ALA A 1 83 ? -1.803 6.531 -11.884 1.00 93.75 83 ALA A O 1
ATOM 678 N N . THR A 1 84 ? -4.045 6.629 -12.096 1.00 96.06 84 THR A N 1
ATOM 679 C CA . THR A 1 84 ? -4.315 6.916 -10.686 1.00 96.06 84 THR A CA 1
ATOM 680 C C . THR A 1 84 ? -4.087 5.670 -9.844 1.00 96.06 84 THR A C 1
ATOM 682 O O . THR A 1 84 ? -4.676 4.622 -10.109 1.00 96.06 84 THR A O 1
ATOM 685 N N . LEU A 1 85 ? -3.262 5.768 -8.805 1.00 96.25 85 LEU A N 1
ATOM 686 C CA . LEU A 1 85 ? -2.992 4.699 -7.849 1.00 96.25 85 LEU A CA 1
ATOM 687 C C . LEU A 1 85 ? -3.017 5.244 -6.424 1.00 96.25 85 LEU A C 1
ATOM 689 O O . LEU A 1 85 ? -2.578 6.358 -6.170 1.00 96.25 85 LEU A O 1
ATOM 693 N N . CYS A 1 86 ? -3.455 4.428 -5.467 1.00 96.69 86 CYS A N 1
ATOM 694 C CA . CYS A 1 86 ? -3.256 4.769 -4.063 1.00 96.69 86 CYS A CA 1
ATOM 695 C C . CYS A 1 86 ? -1.796 4.511 -3.663 1.00 96.69 86 CYS A C 1
ATOM 697 O O . CYS A 1 86 ? -1.166 3.631 -4.262 1.00 96.69 86 CYS A O 1
ATOM 699 N N . PRO A 1 87 ? -1.278 5.171 -2.612 1.00 95.75 87 PRO A N 1
ATOM 700 C CA . PRO A 1 87 ? 0.127 5.064 -2.219 1.00 95.75 87 PRO A CA 1
ATOM 701 C C . PRO A 1 87 ? 0.569 3.623 -1.936 1.00 95.75 87 PRO A C 1
ATOM 703 O O . PRO A 1 87 ? 1.691 3.234 -2.251 1.00 95.75 87 PRO A O 1
ATOM 706 N N . LEU A 1 88 ? -0.342 2.783 -1.421 1.00 96.81 88 LEU A N 1
ATOM 707 C CA . LEU A 1 88 ? -0.053 1.366 -1.166 1.00 96.81 88 LEU A CA 1
ATOM 708 C C . LEU A 1 88 ? 0.124 0.553 -2.454 1.00 96.81 88 LEU A C 1
ATOM 710 O O . LEU A 1 88 ? 0.915 -0.382 -2.480 1.00 96.81 88 LEU A O 1
ATOM 714 N N . CYS A 1 89 ? -0.628 0.877 -3.511 1.00 96.25 89 CYS A N 1
ATOM 715 C CA . CYS A 1 89 ? -0.493 0.217 -4.812 1.00 96.25 89 CYS A CA 1
ATOM 716 C C . CYS A 1 89 ? 0.681 0.790 -5.601 1.00 96.25 89 CYS A C 1
ATOM 718 O O . CYS A 1 89 ? 1.390 0.036 -6.256 1.00 96.25 89 CYS A O 1
ATOM 720 N N . HIS A 1 90 ? 0.896 2.104 -5.532 1.00 93.56 90 HIS A N 1
ATOM 721 C CA . HIS A 1 90 ? 1.958 2.763 -6.277 1.00 93.56 90 HIS A CA 1
ATOM 722 C C . HIS A 1 90 ? 3.343 2.274 -5.847 1.00 93.56 90 HIS A C 1
ATOM 724 O O . HIS A 1 90 ? 4.151 1.917 -6.700 1.00 93.56 90 HIS A O 1
ATOM 730 N N . GLN A 1 91 ? 3.595 2.127 -4.540 1.00 92.00 91 GLN A N 1
ATOM 731 C CA . GLN A 1 91 ? 4.895 1.644 -4.059 1.00 92.00 91 GLN A CA 1
ATOM 732 C C . GLN A 1 91 ? 5.260 0.222 -4.522 1.00 92.00 91 GLN A C 1
ATOM 734 O O . GLN A 1 91 ? 6.437 -0.127 -4.499 1.00 92.00 91 GLN A O 1
ATOM 739 N N . VAL A 1 92 ? 4.293 -0.590 -4.972 1.00 92.12 92 VAL A N 1
ATOM 740 C CA . VAL A 1 92 ? 4.556 -1.931 -5.530 1.00 92.12 92 VAL A CA 1
ATOM 741 C C . VAL A 1 92 ? 5.391 -1.833 -6.809 1.00 92.12 92 VAL A C 1
ATOM 743 O O . VAL A 1 92 ? 6.274 -2.659 -7.023 1.00 92.12 92 VAL A O 1
ATOM 746 N N . PHE A 1 93 ? 5.173 -0.789 -7.616 1.00 87.38 93 PHE A N 1
ATOM 747 C CA . PHE A 1 93 ? 5.959 -0.512 -8.825 1.00 87.38 93 PHE A CA 1
ATOM 748 C C . PHE A 1 93 ? 7.353 0.050 -8.508 1.00 87.38 93 PHE A C 1
ATOM 750 O O . PHE A 1 93 ? 8.253 -0.017 -9.339 1.00 87.38 93 PHE A O 1
ATOM 757 N N . HIS A 1 94 ? 7.556 0.543 -7.282 1.00 85.69 94 HIS A N 1
ATOM 758 C CA . HIS A 1 94 ? 8.797 1.160 -6.811 1.00 85.69 94 HIS A CA 1
ATOM 759 C C . HIS A 1 94 ? 9.367 0.406 -5.596 1.00 85.69 94 HIS A C 1
ATOM 761 O O . HIS A 1 94 ? 9.773 1.012 -4.603 1.00 85.69 94 HIS A O 1
ATOM 767 N N . ILE A 1 95 ? 9.405 -0.930 -5.669 1.00 85.81 95 ILE A N 1
ATOM 768 C CA . ILE A 1 95 ? 9.745 -1.814 -4.540 1.00 85.81 95 ILE A CA 1
ATOM 769 C C . ILE A 1 95 ? 11.102 -1.493 -3.887 1.00 85.81 95 ILE A C 1
ATOM 771 O O . ILE A 1 95 ? 11.202 -1.448 -2.665 1.00 85.81 95 ILE A O 1
ATOM 775 N N . GLY A 1 96 ? 12.130 -1.159 -4.676 1.00 84.75 96 GLY A N 1
ATOM 776 C CA . GLY A 1 96 ? 13.434 -0.762 -4.133 1.00 84.75 96 GLY A CA 1
ATOM 777 C C . GLY A 1 96 ? 13.371 0.543 -3.330 1.00 84.75 96 GLY A C 1
ATOM 778 O O . GLY A 1 96 ? 13.964 0.648 -2.260 1.00 84.75 96 GLY A O 1
ATOM 779 N N . ALA A 1 97 ? 12.590 1.523 -3.798 1.00 85.38 97 ALA A N 1
ATOM 780 C CA . ALA A 1 97 ? 12.346 2.759 -3.055 1.00 85.38 97 ALA A CA 1
ATOM 781 C C . ALA A 1 97 ? 11.488 2.520 -1.806 1.00 85.38 97 ALA A C 1
ATOM 783 O O . ALA A 1 97 ? 11.665 3.206 -0.797 1.00 85.38 97 ALA A O 1
ATOM 784 N N . ALA A 1 98 ? 10.586 1.534 -1.842 1.00 87.44 98 ALA A N 1
ATOM 785 C CA . ALA A 1 98 ? 9.837 1.119 -0.665 1.00 87.44 98 ALA A CA 1
ATOM 786 C C . ALA A 1 98 ? 10.763 0.607 0.447 1.00 87.44 98 ALA A C 1
ATOM 788 O O . ALA A 1 98 ? 10.578 1.019 1.586 1.00 87.44 98 ALA A O 1
ATOM 789 N N . GLY A 1 99 ? 11.797 -0.177 0.134 1.00 87.19 99 GLY A N 1
ATOM 790 C CA . GLY A 1 99 ? 12.771 -0.635 1.137 1.00 87.19 99 GLY A CA 1
ATOM 791 C C . GLY A 1 99 ? 13.550 0.525 1.763 1.00 87.19 99 GLY A C 1
ATOM 792 O O . GLY A 1 99 ? 13.553 0.702 2.979 1.00 87.19 99 GLY A O 1
ATOM 793 N N . MET A 1 100 ? 14.088 1.424 0.929 1.00 85.81 100 MET A N 1
ATOM 794 C CA . MET A 1 100 ? 14.860 2.592 1.391 1.00 85.81 100 MET A CA 1
ATOM 795 C C . MET A 1 100 ? 14.075 3.573 2.274 1.00 85.81 100 MET A C 1
ATOM 797 O O . MET A 1 100 ? 14.671 4.356 3.008 1.00 85.81 100 MET A O 1
ATOM 801 N N . THR A 1 101 ? 12.745 3.571 2.181 1.00 85.94 101 THR A N 1
ATOM 802 C CA . THR A 1 101 ? 11.863 4.479 2.934 1.00 85.94 101 THR A CA 1
ATOM 803 C C . THR A 1 101 ? 11.102 3.773 4.053 1.00 85.94 101 THR A C 1
ATOM 805 O O . THR A 1 101 ? 10.131 4.329 4.569 1.00 85.94 101 THR A O 1
ATOM 808 N N . SER A 1 102 ? 11.508 2.547 4.415 1.00 88.81 102 SER A N 1
ATOM 809 C CA . SER A 1 102 ? 10.797 1.702 5.387 1.00 88.81 102 SER A CA 1
ATOM 810 C C . SER A 1 102 ? 9.301 1.587 5.066 1.00 88.81 102 SER A C 1
ATOM 812 O O . SER A 1 102 ? 8.441 1.665 5.940 1.00 88.81 102 SER A O 1
ATOM 814 N N . GLY A 1 103 ? 8.981 1.473 3.777 1.00 91.44 103 GLY A N 1
ATOM 815 C CA . GLY A 1 103 ? 7.624 1.516 3.246 1.00 91.44 103 GLY A CA 1
ATOM 816 C C . GLY A 1 103 ? 6.843 0.216 3.366 1.00 91.44 103 GLY A C 1
ATOM 817 O O . GLY A 1 103 ? 5.625 0.224 3.173 1.00 91.44 103 GLY A O 1
ATOM 818 N N . GLY A 1 104 ? 7.509 -0.883 3.711 1.00 96.00 104 GLY A N 1
ATOM 819 C CA . GLY A 1 104 ? 6.871 -2.172 3.912 1.00 96.00 104 GLY A CA 1
ATOM 820 C 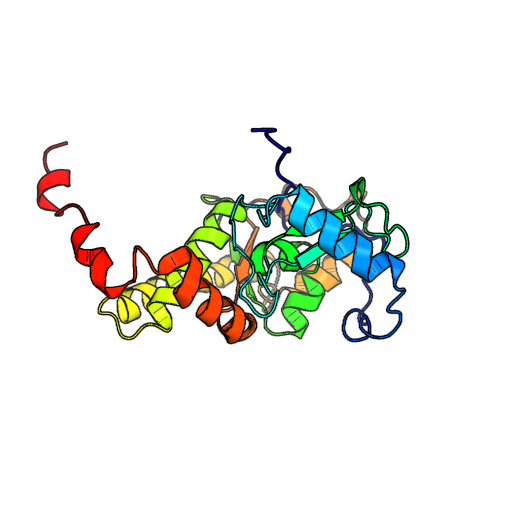C . GLY A 1 104 ? 7.856 -3.326 3.986 1.00 96.00 104 GLY A C 1
ATOM 821 O O . GLY A 1 104 ? 9.067 -3.127 3.94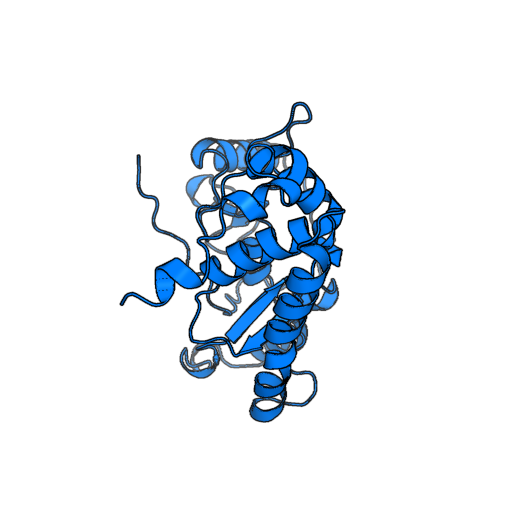4 1.00 96.00 104 GLY A O 1
ATOM 822 N N . THR A 1 105 ? 7.290 -4.525 4.032 1.00 97.56 105 THR A N 1
ATOM 823 C CA . THR A 1 105 ? 7.998 -5.801 4.131 1.00 97.56 105 THR A CA 1
ATOM 824 C C . THR A 1 105 ? 7.434 -6.765 3.095 1.00 97.56 105 THR A C 1
ATOM 826 O O . THR A 1 105 ? 6.223 -6.808 2.859 1.00 97.56 105 THR A O 1
ATOM 829 N N . ILE A 1 106 ? 8.299 -7.543 2.453 1.00 97.31 106 ILE A N 1
ATOM 830 C CA . ILE A 1 106 ? 7.895 -8.616 1.549 1.00 97.31 106 ILE A CA 1
ATOM 831 C C . ILE A 1 106 ? 7.509 -9.841 2.369 1.00 97.31 106 ILE A C 1
ATOM 833 O O . ILE A 1 106 ? 8.292 -10.350 3.167 1.00 97.31 106 ILE A O 1
ATOM 837 N N . VAL A 1 107 ? 6.287 -10.316 2.150 1.00 97.81 107 VAL A N 1
ATOM 838 C CA . VAL A 1 107 ? 5.706 -11.473 2.834 1.00 97.81 107 VAL A CA 1
ATOM 839 C C . VAL A 1 107 ? 5.265 -12.520 1.820 1.00 97.81 107 VAL A C 1
ATOM 841 O O . VAL A 1 107 ? 4.880 -12.195 0.691 1.00 97.81 107 VAL A O 1
ATOM 844 N N . TRP A 1 108 ? 5.277 -13.787 2.229 1.00 97.12 108 TRP A N 1
ATOM 845 C CA . TRP A 1 108 ? 4.679 -14.862 1.446 1.00 97.12 108 TRP A CA 1
ATOM 846 C C . TRP A 1 108 ? 3.203 -15.035 1.826 1.00 97.12 108 TRP A C 1
ATOM 848 O O . TRP A 1 108 ? 2.879 -15.492 2.923 1.00 97.12 108 TRP A O 1
ATOM 858 N N . LEU A 1 109 ? 2.306 -14.652 0.917 1.00 96.94 109 LEU A N 1
ATOM 859 C CA . LEU A 1 109 ? 0.855 -14.641 1.107 1.00 96.94 109 LEU A CA 1
ATOM 860 C C . LEU A 1 109 ? 0.142 -14.996 -0.218 1.00 96.94 109 LEU A C 1
ATOM 862 O O . LEU A 1 109 ? -0.373 -14.112 -0.911 1.00 96.94 109 LEU A O 1
ATOM 866 N N . PRO A 1 110 ? 0.158 -16.275 -0.637 1.00 94.88 110 PRO A N 1
ATOM 867 C CA . PRO A 1 110 ? -0.424 -16.701 -1.910 1.00 94.88 110 PRO A CA 1
ATOM 868 C C . PRO A 1 110 ? -1.956 -16.680 -1.933 1.00 94.88 110 PRO A C 1
ATOM 870 O O . PRO A 1 110 ? -2.527 -16.604 -3.018 1.00 94.88 110 PRO A O 1
ATOM 873 N N . GLU A 1 111 ? -2.612 -16.741 -0.775 1.00 95.31 111 GLU A N 1
ATOM 874 C CA . GLU A 1 111 ? -4.069 -16.853 -0.649 1.00 95.31 111 GLU A CA 1
ATOM 875 C C . GLU A 1 111 ? -4.786 -15.516 -0.882 1.00 95.31 111 GLU A C 1
ATOM 877 O O . GLU A 1 111 ? -5.991 -15.500 -1.109 1.00 95.31 111 GLU A O 1
ATOM 882 N N . MET A 1 112 ? -4.049 -14.400 -0.848 1.00 94.56 112 MET A N 1
ATOM 883 C CA . MET A 1 112 ? -4.565 -13.059 -1.114 1.00 94.56 112 MET A CA 1
ATOM 884 C C . MET A 1 112 ? -3.800 -12.408 -2.260 1.00 94.56 112 MET A C 1
ATOM 886 O O . MET A 1 112 ? -2.589 -12.568 -2.410 1.00 94.56 112 MET A O 1
ATOM 890 N N . THR A 1 113 ? -4.481 -11.618 -3.074 1.00 95.12 113 THR A N 1
ATOM 891 C CA . THR A 1 113 ? -3.869 -10.710 -4.047 1.00 95.12 113 THR A CA 1
ATOM 892 C C . THR A 1 113 ? -3.261 -9.487 -3.353 1.00 95.12 113 THR A C 1
ATOM 894 O O . THR A 1 113 ? -3.591 -9.152 -2.215 1.00 95.12 113 THR A O 1
ATOM 897 N N . GLN A 1 114 ? -2.383 -8.760 -4.051 1.00 96.25 114 GLN A N 1
ATOM 898 C CA . GLN A 1 114 ? -1.836 -7.501 -3.534 1.00 96.25 114 GLN A CA 1
ATOM 899 C C . GLN A 1 114 ? -2.927 -6.434 -3.332 1.00 96.25 114 GLN A C 1
ATOM 901 O O . GLN A 1 114 ? -2.843 -5.637 -2.400 1.00 96.25 114 GLN A O 1
ATOM 906 N N . ALA A 1 115 ? -3.969 -6.426 -4.172 1.00 96.62 115 ALA A N 1
ATOM 907 C CA . ALA A 1 115 ? -5.096 -5.505 -4.036 1.00 96.62 115 ALA A CA 1
ATOM 908 C C . ALA A 1 115 ? -5.889 -5.762 -2.744 1.00 96.62 115 ALA A C 1
ATOM 910 O O . ALA A 1 115 ? -6.187 -4.816 -2.014 1.00 96.62 115 ALA A O 1
ATOM 911 N N . GLU A 1 116 ? -6.181 -7.030 -2.442 1.00 97.25 116 GLU A N 1
ATOM 912 C CA . GLU A 1 116 ? -6.865 -7.441 -1.209 1.00 97.25 116 GLU A CA 1
ATOM 913 C C . GLU A 1 116 ? -6.016 -7.141 0.025 1.00 97.25 116 GLU A C 1
ATOM 915 O O . GLU A 1 116 ? -6.523 -6.559 0.985 1.00 97.25 116 GLU A O 1
ATOM 920 N N . LEU A 1 117 ? -4.712 -7.443 -0.024 1.00 98.19 117 LEU A N 1
ATOM 921 C CA . LEU A 1 117 ? -3.797 -7.095 1.061 1.00 98.19 117 LEU A CA 1
ATOM 922 C C . LEU A 1 117 ? -3.772 -5.582 1.305 1.00 98.19 117 LEU A C 1
ATOM 924 O O . LEU A 1 117 ? -3.817 -5.149 2.450 1.00 98.19 117 LEU A O 1
ATOM 928 N N . ASN A 1 118 ? -3.759 -4.766 0.249 1.00 98.00 118 ASN A N 1
ATOM 929 C CA . ASN A 1 118 ? -3.765 -3.309 0.375 1.00 98.00 118 ASN A CA 1
ATOM 930 C C . ASN A 1 118 ? -5.072 -2.770 0.982 1.00 98.00 118 ASN A C 1
ATOM 932 O O . ASN A 1 118 ? -5.039 -1.767 1.698 1.00 98.00 118 ASN A O 1
ATOM 936 N N . HIS A 1 119 ? -6.219 -3.399 0.708 1.00 96.94 119 HIS A N 1
ATOM 937 C CA . HIS A 1 119 ? -7.481 -3.060 1.379 1.00 96.94 119 HIS A CA 1
ATOM 938 C C . HIS A 1 119 ? -7.447 -3.428 2.855 1.00 96.94 119 HIS A C 1
ATOM 940 O O . HIS A 1 119 ? -7.728 -2.571 3.690 1.00 96.94 119 HIS A O 1
ATOM 946 N N . LEU A 1 120 ? -7.033 -4.656 3.173 1.00 97.44 120 LEU A N 1
ATOM 947 C CA . LEU A 1 120 ? -6.898 -5.106 4.554 1.00 97.44 120 LEU A CA 1
ATOM 948 C C . LEU A 1 120 ? -5.936 -4.203 5.336 1.00 97.44 120 LEU A C 1
ATOM 950 O O . LEU A 1 120 ? -6.284 -3.724 6.410 1.00 97.44 120 LEU A O 1
ATOM 954 N N . ALA A 1 121 ? -4.768 -3.901 4.767 1.00 97.94 121 ALA A N 1
ATOM 955 C CA . ALA A 1 121 ? -3.766 -3.031 5.368 1.00 97.94 121 ALA A CA 1
ATOM 956 C C . ALA A 1 121 ? -4.337 -1.648 5.715 1.00 97.94 121 ALA A C 1
ATOM 958 O O . ALA A 1 121 ? -4.161 -1.193 6.840 1.00 97.94 121 ALA A O 1
ATOM 959 N N . ARG A 1 122 ? -5.095 -1.006 4.810 1.00 96.94 122 ARG A N 1
ATOM 960 C CA . ARG A 1 122 ? -5.760 0.278 5.110 1.00 96.94 122 ARG A CA 1
ATOM 961 C C . ARG A 1 122 ? -6.679 0.185 6.326 1.00 96.94 122 ARG A C 1
ATOM 963 O O . ARG A 1 122 ? -6.570 1.023 7.219 1.00 96.94 122 ARG A O 1
ATOM 970 N N . SER A 1 123 ? -7.546 -0.826 6.379 1.00 95.12 123 SER A N 1
ATOM 971 C CA . SER A 1 123 ? -8.455 -1.028 7.514 1.00 95.12 123 SER A CA 1
ATOM 972 C C . SER A 1 123 ? -7.686 -1.262 8.815 1.00 95.12 123 SER A C 1
ATOM 974 O O . SER A 1 123 ? -8.006 -0.659 9.839 1.00 95.12 123 SER A O 1
ATOM 976 N N . LEU A 1 124 ? -6.627 -2.079 8.772 1.00 96.94 124 LEU A N 1
ATOM 977 C CA . LEU A 1 124 ? -5.760 -2.320 9.924 1.00 96.94 124 LEU A CA 1
ATOM 978 C C . LEU A 1 124 ? -5.104 -1.028 10.405 1.00 96.94 124 LEU A C 1
ATOM 980 O O . LEU A 1 124 ? -5.130 -0.754 11.598 1.00 96.94 124 LEU A O 1
ATOM 984 N N . PHE A 1 125 ? -4.564 -0.203 9.508 1.00 96.88 125 PHE A N 1
ATOM 985 C CA . PHE A 1 125 ? -3.892 1.041 9.888 1.00 96.88 125 PHE A CA 1
ATOM 986 C C . PHE A 1 125 ? -4.839 2.008 10.591 1.00 96.88 125 PHE A C 1
ATOM 988 O O . PHE A 1 125 ? -4.498 2.548 11.643 1.00 96.88 125 PHE A O 1
ATOM 995 N N . ILE A 1 126 ? -6.044 2.180 10.047 1.00 95.31 126 ILE A N 1
ATOM 996 C CA . ILE A 1 126 ? -7.068 3.040 10.642 1.00 95.31 126 ILE A CA 1
ATOM 997 C C . ILE A 1 126 ? -7.459 2.510 12.025 1.00 95.31 126 ILE A C 1
ATOM 999 O O . ILE A 1 126 ? -7.508 3.283 12.978 1.00 95.31 126 ILE A O 1
ATOM 1003 N N . ALA A 1 127 ? -7.655 1.199 12.184 1.00 95.06 127 ALA A N 1
ATOM 1004 C CA . ALA A 1 127 ? -7.951 0.604 13.487 1.00 95.06 127 ALA A CA 1
ATOM 1005 C C . ALA A 1 127 ? -6.788 0.752 14.488 1.00 95.06 127 ALA A C 1
ATOM 1007 O O . ALA A 1 127 ? -7.018 1.118 15.641 1.00 95.06 127 ALA A O 1
ATOM 1008 N N . ILE A 1 128 ? -5.541 0.533 14.054 1.00 95.56 128 ILE A N 1
ATOM 1009 C CA . ILE A 1 128 ? -4.327 0.651 14.879 1.00 95.56 128 ILE A CA 1
ATOM 1010 C C . ILE A 1 128 ? -4.170 2.070 15.434 1.00 95.56 128 ILE A C 1
ATOM 1012 O O . ILE A 1 128 ? -3.867 2.220 16.620 1.00 95.56 128 ILE A O 1
ATOM 1016 N N . TYR A 1 129 ? -4.371 3.094 14.600 1.00 93.12 129 TYR A N 1
ATOM 1017 C CA . TYR A 1 129 ? -4.227 4.498 15.002 1.00 93.12 129 TYR A CA 1
ATOM 1018 C C . TYR A 1 129 ? -5.509 5.119 15.563 1.00 93.12 129 TYR A C 1
ATOM 1020 O O . TYR A 1 129 ? -5.467 6.208 16.130 1.00 93.12 129 TYR A O 1
ATOM 1028 N N . SER A 1 130 ? -6.640 4.421 15.473 1.00 88.19 130 SER A N 1
ATOM 1029 C CA . SER A 1 130 ? -7.846 4.790 16.209 1.00 88.19 130 SER A CA 1
ATOM 1030 C C . SER A 1 130 ? -7.737 4.412 17.688 1.00 88.19 130 SER A C 1
ATOM 1032 O O . SER A 1 130 ? -7.110 3.416 18.053 1.00 88.19 130 SER A O 1
ATOM 1034 N N . ASN A 1 131 ? -8.446 5.150 18.540 1.00 84.94 131 ASN A N 1
ATOM 1035 C CA . ASN A 1 131 ? -8.652 4.787 19.943 1.00 84.94 131 ASN A CA 1
ATOM 1036 C C . ASN A 1 131 ? -9.849 3.824 20.118 1.00 84.94 131 ASN A C 1
ATOM 1038 O O . ASN A 1 131 ? -10.698 4.037 20.980 1.00 84.94 131 ASN A O 1
ATOM 1042 N N . SER A 1 132 ? -9.976 2.821 19.241 1.00 89.81 132 SER A N 1
ATOM 1043 C CA . SER A 1 132 ? -11.070 1.836 19.278 1.00 89.81 132 SER A CA 1
ATOM 1044 C C . SER A 1 132 ? -10.661 0.535 19.971 1.00 89.81 132 SER A C 1
ATOM 1046 O O . SER A 1 132 ? -9.476 0.209 20.072 1.00 89.81 132 SER A O 1
ATOM 1048 N N . GLU A 1 133 ? -11.654 -0.254 20.389 1.00 91.62 133 GLU A N 1
ATOM 1049 C CA . GLU A 1 133 ? -11.452 -1.591 20.970 1.00 91.62 133 GLU A CA 1
ATOM 1050 C C . GLU A 1 133 ? -10.722 -2.562 20.020 1.00 91.62 133 GLU A C 1
ATOM 1052 O O . GLU A 1 133 ? -10.008 -3.460 20.463 1.00 91.62 133 GLU A O 1
ATOM 1057 N N . PHE A 1 134 ? -10.811 -2.334 18.705 1.00 94.00 134 PHE A N 1
ATOM 1058 C CA . PHE A 1 134 ? -10.176 -3.166 17.681 1.00 94.00 134 PHE A CA 1
ATOM 1059 C C . PHE A 1 134 ? -8.679 -2.902 17.507 1.00 94.00 134 PHE A C 1
ATOM 1061 O O . PHE A 1 134 ? -8.003 -3.670 16.823 1.00 94.00 134 PHE A O 1
ATOM 1068 N N . SER A 1 135 ? -8.136 -1.849 18.124 1.00 94.62 135 SER A N 1
ATOM 1069 C CA . SER A 1 135 ? -6.732 -1.454 17.966 1.00 94.62 135 SER A CA 1
ATOM 1070 C C . SER A 1 135 ? -5.762 -2.587 18.346 1.00 94.62 135 SER A C 1
ATOM 1072 O O . SER A 1 135 ? -4.755 -2.802 17.670 1.00 94.62 135 SER A O 1
ATOM 1074 N N . GLY A 1 136 ? -6.069 -3.360 19.396 1.00 95.69 136 GLY A N 1
ATOM 1075 C CA . GLY A 1 136 ? -5.273 -4.527 19.801 1.00 95.69 136 GLY A CA 1
ATOM 1076 C C . GLY A 1 136 ? -5.309 -5.659 18.769 1.00 95.69 136 GLY A C 1
ATOM 1077 O O . GLY A 1 136 ? -4.259 -6.106 18.304 1.00 95.69 136 GLY A O 1
ATOM 1078 N N . SER A 1 137 ? -6.511 -6.066 18.351 1.00 95.56 137 SER A N 1
ATOM 1079 C CA . SER A 1 137 ? -6.715 -7.118 17.344 1.00 95.56 137 SER A CA 1
ATOM 1080 C C . SER A 1 137 ? -6.097 -6.756 15.992 1.00 95.56 137 SER A C 1
ATOM 1082 O O . SER A 1 137 ? -5.496 -7.607 15.342 1.00 95.56 137 SER A O 1
ATOM 1084 N N . ALA A 1 138 ? -6.179 -5.487 15.585 1.00 96.62 138 ALA A N 1
ATOM 1085 C CA . ALA A 1 138 ? -5.583 -5.007 14.344 1.00 96.62 138 ALA A CA 1
ATOM 1086 C C . ALA A 1 138 ? -4.047 -5.084 14.368 1.00 96.62 138 ALA A C 1
ATOM 1088 O O . ALA A 1 138 ? -3.449 -5.529 13.389 1.00 96.62 138 ALA A O 1
ATOM 1089 N N . ARG A 1 139 ? -3.401 -4.728 15.492 1.00 97.69 139 ARG A N 1
ATOM 1090 C CA . ARG A 1 139 ? -1.946 -4.916 15.660 1.00 97.69 139 ARG A CA 1
ATOM 1091 C C . ARG A 1 139 ? -1.558 -6.390 15.603 1.00 97.69 139 ARG A C 1
ATOM 1093 O O . ARG A 1 139 ? -0.587 -6.726 14.935 1.00 97.69 139 ARG A O 1
ATOM 1100 N N . ALA A 1 140 ? -2.317 -7.258 16.273 1.00 98.12 140 ALA A N 1
ATOM 1101 C CA . ALA A 1 140 ? -2.049 -8.694 16.282 1.00 98.12 140 ALA A CA 1
ATOM 1102 C C . ALA A 1 140 ? -2.175 -9.311 14.879 1.00 98.12 140 ALA A C 1
ATOM 1104 O O . ALA A 1 140 ? -1.293 -10.053 14.452 1.00 98.12 140 ALA A O 1
ATOM 1105 N N . LEU A 1 141 ? -3.228 -8.959 14.132 1.00 98.00 141 LEU A N 1
ATOM 1106 C CA . LEU A 1 141 ? -3.419 -9.436 12.763 1.00 98.00 141 LEU A CA 1
ATOM 1107 C C . LEU A 1 141 ? -2.342 -8.892 11.815 1.00 98.00 141 LEU A C 1
ATOM 1109 O O . LEU A 1 141 ? -1.786 -9.660 11.034 1.00 98.00 141 LEU A O 1
ATOM 1113 N N . TYR A 1 142 ? -1.999 -7.603 11.910 1.00 98.50 142 TYR A N 1
ATOM 1114 C CA . TYR A 1 142 ? -0.896 -7.027 11.135 1.00 98.50 142 TYR A CA 1
ATOM 1115 C C . TYR A 1 142 ? 0.418 -7.780 11.395 1.00 98.50 142 TYR A C 1
ATOM 1117 O O . TYR A 1 142 ? 1.046 -8.246 10.447 1.00 98.50 142 TYR A O 1
ATOM 1125 N N . ALA A 1 143 ? 0.781 -7.983 12.666 1.00 98.50 143 ALA A N 1
ATOM 1126 C CA . ALA A 1 143 ? 1.991 -8.709 13.052 1.00 98.50 143 ALA A CA 1
ATOM 1127 C C . ALA A 1 143 ? 1.983 -10.171 12.568 1.00 98.50 143 ALA A C 1
ATOM 1129 O O . ALA A 1 143 ? 3.017 -10.691 12.160 1.00 98.50 143 ALA A O 1
ATOM 1130 N N . SER A 1 144 ? 0.820 -10.832 12.556 1.00 98.50 144 SER A N 1
ATOM 1131 C CA . SER A 1 144 ? 0.684 -12.197 12.030 1.00 98.50 144 SER A CA 1
ATOM 1132 C C . SER A 1 144 ? 0.869 -12.287 10.513 1.00 98.50 144 SER A C 1
ATOM 1134 O O . SER A 1 144 ? 1.279 -13.334 10.015 1.00 98.50 144 SER A O 1
ATOM 1136 N N . ILE A 1 145 ? 0.531 -11.238 9.758 1.00 98.50 145 ILE A N 1
ATOM 1137 C CA . ILE A 1 145 ? 0.814 -11.185 8.317 1.00 98.50 145 ILE A CA 1
ATOM 1138 C C . ILE A 1 145 ? 2.295 -10.866 8.112 1.00 98.50 145 ILE A C 1
ATOM 1140 O O . ILE A 1 145 ? 2.952 -11.517 7.304 1.00 98.50 145 ILE A O 1
ATOM 1144 N N . GLU A 1 146 ? 2.825 -9.905 8.870 1.00 98.50 146 GLU A N 1
ATOM 1145 C CA . GLU A 1 146 ? 4.232 -9.502 8.831 1.00 98.50 146 GLU A CA 1
ATOM 1146 C C . GLU A 1 146 ? 5.170 -10.671 9.153 1.00 98.50 146 GLU A C 1
ATOM 1148 O O . GLU A 1 146 ? 6.168 -10.854 8.462 1.00 98.50 146 GLU A O 1
ATOM 1153 N N . SER A 1 147 ? 4.813 -11.548 10.099 1.00 98.44 147 SER A N 1
ATOM 1154 C CA . SER A 1 147 ? 5.619 -12.728 10.436 1.00 98.44 147 SER A CA 1
ATOM 1155 C C . SER A 1 147 ? 5.793 -13.701 9.266 1.00 98.44 147 SER A C 1
ATOM 1157 O O . SER A 1 147 ? 6.743 -14.479 9.262 1.00 98.44 147 SER A O 1
ATOM 1159 N N . ARG A 1 148 ? 4.938 -13.645 8.232 1.00 98.19 148 ARG A N 1
ATOM 1160 C CA . ARG A 1 148 ? 5.101 -14.439 6.998 1.00 98.19 148 ARG A CA 1
ATOM 1161 C C . ARG A 1 148 ? 6.287 -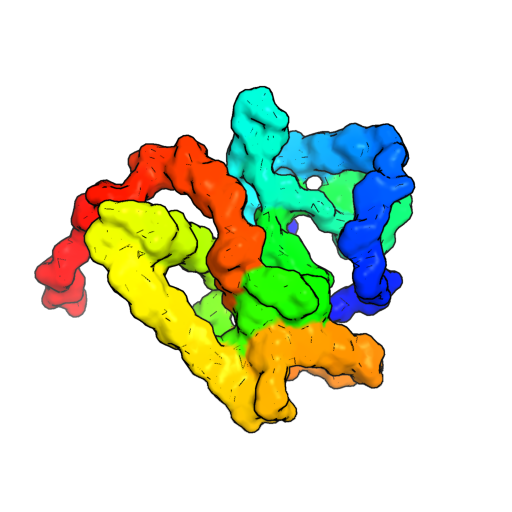13.974 6.139 1.00 98.19 148 ARG A C 1
ATOM 1163 O O . ARG A 1 148 ? 6.591 -14.623 5.139 1.00 98.19 148 ARG A O 1
ATOM 1170 N N . ALA A 1 149 ? 6.975 -12.897 6.527 1.00 98.19 149 ALA A N 1
ATOM 1171 C CA . ALA A 1 149 ? 8.300 -12.531 6.030 1.00 98.19 149 ALA A CA 1
ATOM 1172 C C . ALA A 1 149 ? 9.336 -13.645 6.255 1.00 98.19 149 ALA A C 1
ATOM 1174 O O . ALA A 1 149 ? 10.203 -13.843 5.409 1.00 98.19 149 ALA A O 1
ATOM 1175 N N . MET A 1 150 ? 9.202 -14.434 7.330 1.00 97.88 150 MET A N 1
ATOM 1176 C CA . MET A 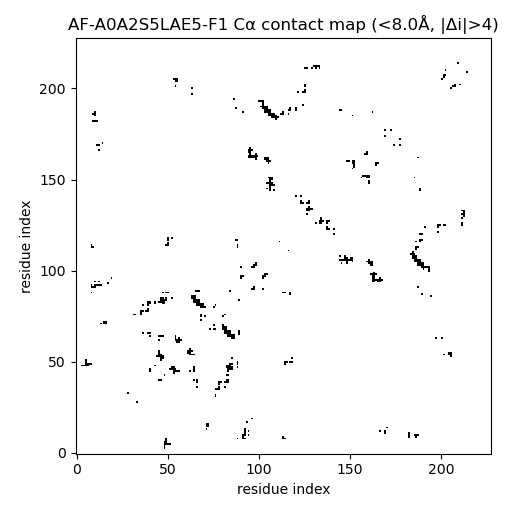1 150 ? 10.143 -15.520 7.630 1.00 97.88 150 MET A CA 1
ATOM 1177 C C . MET A 1 150 ? 10.244 -16.543 6.492 1.00 97.88 150 MET A C 1
ATOM 1179 O O . MET A 1 150 ? 11.335 -16.966 6.138 1.00 97.88 150 MET A O 1
ATOM 1183 N N . TYR A 1 151 ? 9.123 -16.858 5.833 1.00 96.69 151 TYR A N 1
ATOM 1184 C CA . TYR A 1 151 ? 9.109 -17.781 4.696 1.00 96.69 151 TYR A CA 1
ATOM 1185 C C . TYR A 1 151 ? 9.856 -17.227 3.481 1.00 96.69 151 TYR A C 1
ATOM 1187 O O . TYR A 1 151 ? 10.384 -17.988 2.676 1.00 96.69 151 TYR A O 1
ATOM 1195 N N . VAL A 1 152 ? 9.881 -15.902 3.325 1.00 96.25 152 VAL A N 1
ATOM 1196 C CA . VAL A 1 152 ? 10.651 -15.244 2.267 1.00 96.25 152 VAL A CA 1
ATOM 1197 C C . VAL A 1 152 ? 12.138 -15.370 2.581 1.00 96.25 152 VAL A C 1
ATOM 1199 O O . VAL A 1 152 ? 12.922 -15.741 1.713 1.00 96.25 152 VAL A O 1
ATOM 1202 N N . GLU A 1 153 ? 12.530 -15.124 3.826 1.00 97.19 153 GLU A N 1
ATOM 1203 C CA . GLU A 1 153 ? 13.933 -15.204 4.225 1.00 97.19 153 GLU A CA 1
ATOM 1204 C C . GLU A 1 153 ? 14.487 -16.632 4.185 1.00 97.19 153 GLU A C 1
ATOM 1206 O O . GLU A 1 153 ? 15.599 -16.835 3.699 1.00 97.19 153 GLU A O 1
ATOM 1211 N N . ASP A 1 154 ? 13.688 -17.621 4.593 1.00 95.94 154 ASP A N 1
ATOM 1212 C CA . ASP A 1 154 ? 14.053 -19.041 4.551 1.00 95.94 154 ASP A CA 1
ATOM 1213 C C . ASP A 1 154 ? 14.306 -19.542 3.119 1.00 95.94 154 ASP A C 1
ATOM 1215 O O . ASP A 1 154 ? 15.161 -20.399 2.894 1.00 95.94 154 ASP A O 1
ATOM 1219 N N . VAL A 1 155 ? 13.555 -19.025 2.139 1.00 93.06 155 VAL A N 1
ATOM 1220 C CA . VAL A 1 155 ? 13.644 -19.458 0.736 1.00 93.06 155 VAL A CA 1
ATOM 1221 C C . VAL A 1 155 ? 14.720 -18.697 -0.034 1.00 93.06 155 VAL A C 1
ATOM 1223 O O . VAL A 1 155 ? 15.404 -19.287 -0.869 1.00 93.06 155 VAL A O 1
ATOM 1226 N N . PHE A 1 156 ? 14.845 -17.389 0.199 1.00 91.31 156 PHE A N 1
ATOM 1227 C CA . PHE A 1 156 ? 15.696 -16.522 -0.615 1.00 91.31 156 PHE A CA 1
ATOM 1228 C C . PHE A 1 156 ? 17.042 -16.232 0.049 1.00 91.31 156 PHE A C 1
ATOM 1230 O O . PHE A 1 156 ? 18.081 -16.554 -0.524 1.00 91.31 156 PHE A O 1
ATOM 1237 N N . ALA A 1 157 ? 17.024 -15.589 1.215 1.00 94.12 157 ALA A N 1
ATOM 1238 C CA . ALA A 1 157 ? 18.186 -15.270 2.042 1.00 94.12 157 ALA A CA 1
ATOM 1239 C C . ALA A 1 157 ? 17.728 -14.534 3.310 1.00 94.12 157 ALA A C 1
ATOM 1241 O O . ALA A 1 157 ? 16.710 -13.841 3.295 1.00 94.12 157 ALA A O 1
ATOM 1242 N N . ALA A 1 158 ? 18.533 -14.576 4.374 1.00 95.75 158 ALA A N 1
ATOM 1243 C CA . ALA A 1 158 ? 18.335 -13.699 5.528 1.00 95.75 158 ALA A CA 1
ATOM 1244 C C . ALA A 1 158 ? 18.262 -12.223 5.083 1.00 95.75 158 ALA A C 1
ATOM 1246 O O . ALA A 1 158 ? 19.112 -11.758 4.320 1.00 95.75 158 ALA A O 1
ATOM 1247 N N . GLY A 1 159 ? 17.238 -11.501 5.544 1.00 94.12 159 GLY A N 1
ATOM 1248 C CA . GLY A 1 159 ? 16.963 -10.118 5.142 1.00 94.12 159 GLY A CA 1
ATOM 1249 C C . GLY A 1 159 ? 16.300 -9.942 3.768 1.00 94.12 159 GLY A C 1
ATOM 1250 O O . GLY A 1 159 ? 16.034 -8.810 3.371 1.00 94.12 159 GLY A O 1
ATOM 1251 N N . ALA A 1 160 ? 15.972 -11.020 3.044 1.00 94.81 160 ALA A N 1
ATOM 1252 C CA . ALA A 1 160 ? 15.280 -10.925 1.754 1.00 94.81 160 ALA A CA 1
ATOM 1253 C C . ALA A 1 160 ? 13.857 -10.350 1.853 1.00 94.81 160 ALA A C 1
ATOM 1255 O O . ALA A 1 160 ? 13.278 -9.952 0.844 1.00 94.81 160 ALA A O 1
ATOM 1256 N N . SER A 1 161 ? 13.287 -10.292 3.058 1.00 96.44 161 SER A N 1
ATOM 1257 C CA . SER A 1 161 ? 12.006 -9.637 3.314 1.00 96.44 161 SER A CA 1
ATOM 1258 C C . SER A 1 161 ? 12.065 -8.109 3.156 1.00 96.44 161 SER A C 1
ATOM 1260 O O . SER A 1 161 ? 11.019 -7.484 2.976 1.00 96.44 161 SER A O 1
ATOM 1262 N N . ASP A 1 162 ? 13.252 -7.490 3.154 1.00 96.19 162 ASP A N 1
ATOM 1263 C CA . ASP A 1 162 ? 13.409 -6.076 2.808 1.00 96.19 162 ASP A CA 1
ATOM 1264 C C . ASP A 1 162 ? 13.088 -5.866 1.312 1.00 96.19 162 ASP A C 1
ATOM 1266 O O . ASP A 1 162 ? 13.731 -6.470 0.448 1.00 96.19 162 ASP A O 1
ATOM 1270 N N . PRO A 1 163 ? 12.134 -4.987 0.950 1.00 93.69 163 PRO A N 1
ATOM 1271 C CA . PRO A 1 163 ? 11.834 -4.686 -0.449 1.00 93.69 163 PRO A CA 1
ATOM 1272 C C . PRO A 1 163 ? 13.056 -4.243 -1.282 1.00 93.69 163 PRO A C 1
ATOM 1274 O O . PRO A 1 163 ? 13.093 -4.480 -2.494 1.00 93.69 163 PRO A O 1
ATOM 1277 N N . ALA A 1 164 ? 14.075 -3.637 -0.658 1.00 91.56 164 ALA A N 1
ATOM 1278 C CA . ALA A 1 164 ? 15.325 -3.261 -1.315 1.00 91.56 164 ALA A CA 1
ATOM 1279 C C . ALA A 1 164 ? 16.120 -4.477 -1.813 1.00 91.56 164 ALA A C 1
ATOM 1281 O O . ALA A 1 164 ? 16.746 -4.382 -2.869 1.00 91.56 164 ALA A O 1
ATOM 1282 N N . PHE A 1 165 ? 16.043 -5.625 -1.125 1.00 91.56 165 PHE A N 1
ATOM 1283 C CA . PHE A 1 165 ? 16.682 -6.869 -1.561 1.00 91.56 165 PHE A CA 1
ATOM 1284 C C . PHE A 1 165 ? 16.174 -7.286 -2.941 1.00 91.56 165 PHE A C 1
ATOM 1286 O O . PHE A 1 165 ? 16.958 -7.454 -3.873 1.00 91.56 165 PHE A O 1
ATOM 1293 N N . PHE A 1 166 ? 14.851 -7.386 -3.101 1.00 87.44 166 PHE A N 1
ATOM 1294 C CA . PHE A 1 166 ? 14.246 -7.720 -4.390 1.00 87.44 166 PHE A CA 1
ATOM 1295 C C . PHE A 1 166 ? 14.456 -6.610 -5.419 1.00 87.44 166 PHE A C 1
ATOM 1297 O O . PHE A 1 166 ? 14.727 -6.907 -6.580 1.00 87.44 166 PHE A O 1
ATOM 1304 N N . GLY A 1 167 ? 14.395 -5.342 -5.000 1.00 85.50 167 GLY A N 1
ATOM 1305 C CA . GLY A 1 167 ? 14.749 -4.207 -5.850 1.00 85.50 167 GLY A CA 1
ATOM 1306 C C . GLY A 1 167 ? 16.125 -4.378 -6.497 1.00 85.50 167 GLY A C 1
ATOM 1307 O O . GLY A 1 167 ? 16.232 -4.255 -7.713 1.00 85.50 167 GLY A O 1
ATOM 1308 N N . GLN A 1 168 ? 17.140 -4.737 -5.708 1.00 85.38 168 GLN A N 1
ATOM 1309 C CA . GLN A 1 168 ? 18.500 -4.978 -6.187 1.00 85.38 168 GLN A CA 1
ATOM 1310 C C . GLN A 1 168 ? 18.614 -6.280 -6.996 1.00 85.38 168 GLN A C 1
ATOM 1312 O O . GLN A 1 168 ? 19.111 -6.267 -8.121 1.00 85.38 168 GLN A O 1
ATOM 1317 N N . ALA A 1 169 ? 18.070 -7.392 -6.491 1.00 84.25 169 ALA A N 1
ATOM 1318 C CA . ALA A 1 169 ? 18.115 -8.691 -7.166 1.00 84.25 169 ALA A CA 1
ATOM 1319 C C . ALA A 1 169 ? 17.513 -8.635 -8.581 1.00 84.25 169 ALA A C 1
ATOM 1321 O O . ALA A 1 169 ? 18.033 -9.233 -9.527 1.00 84.25 169 ALA A O 1
ATOM 1322 N N . PHE A 1 170 ? 16.433 -7.872 -8.755 1.00 79.81 170 PHE A N 1
ATOM 1323 C CA . PHE A 1 170 ? 15.799 -7.690 -10.054 1.00 79.81 170 PHE A CA 1
ATOM 1324 C C . PHE A 1 170 ? 16.584 -6.799 -11.019 1.00 79.81 170 PHE A C 1
ATOM 1326 O O . PHE A 1 170 ? 16.339 -6.894 -12.225 1.00 79.81 170 PHE A O 1
ATOM 1333 N N . LEU A 1 171 ? 17.509 -5.962 -10.548 1.00 79.75 171 LEU A N 1
ATOM 1334 C CA . LEU A 1 171 ? 18.448 -5.239 -11.413 1.00 79.75 171 LEU A CA 1
ATOM 1335 C C . LEU A 1 171 ? 19.552 -6.165 -11.900 1.00 79.75 171 LEU A C 1
ATOM 1337 O O . LEU A 1 171 ? 19.870 -6.162 -13.089 1.00 79.75 171 LEU A O 1
ATOM 1341 N N . ASP A 1 172 ? 20.067 -6.988 -10.991 1.00 82.38 172 ASP A N 1
ATOM 1342 C CA . ASP A 1 172 ? 21.252 -7.811 -11.223 1.00 82.38 172 ASP A CA 1
ATOM 1343 C C . ASP A 1 172 ? 20.962 -9.059 -12.070 1.00 82.38 172 ASP A C 1
ATOM 1345 O O . ASP A 1 172 ? 21.852 -9.602 -12.722 1.00 82.38 172 ASP A O 1
ATOM 1349 N N . CYS A 1 173 ? 19.709 -9.520 -12.101 1.00 76.06 173 CYS A N 1
ATOM 1350 C CA . CYS A 1 173 ? 19.305 -10.679 -12.897 1.00 76.06 173 CYS A CA 1
ATOM 1351 C C . CYS A 1 173 ? 19.195 -10.376 -14.412 1.00 76.06 173 CYS A C 1
ATOM 1353 O O . CYS A 1 173 ? 19.372 -9.254 -14.877 1.00 76.06 173 CYS A O 1
ATOM 1355 N N . ASP A 1 174 ? 18.873 -11.373 -15.232 1.00 72.62 174 ASP A N 1
ATOM 1356 C CA . ASP A 1 174 ? 18.385 -11.186 -16.611 1.00 72.62 174 ASP A CA 1
ATOM 1357 C C . ASP A 1 174 ? 16.848 -11.191 -16.548 1.00 72.62 174 ASP A C 1
ATOM 1359 O O . ASP A 1 174 ? 16.290 -12.094 -15.916 1.00 72.62 174 ASP A O 1
ATOM 1363 N N . PRO A 1 175 ? 16.125 -10.221 -17.144 1.00 65.50 175 PRO A N 1
ATOM 1364 C CA . PRO A 1 175 ? 14.685 -10.123 -16.940 1.00 65.50 175 PRO A CA 1
ATOM 1365 C C . PRO A 1 175 ? 13.941 -11.285 -17.603 1.00 65.50 175 PRO A C 1
ATOM 1367 O O . PRO A 1 175 ? 12.854 -11.641 -17.161 1.00 65.50 175 PRO A O 1
ATOM 1370 N N . ASN A 1 176 ? 14.552 -11.929 -18.602 1.00 66.56 176 ASN A N 1
ATOM 1371 C CA . ASN A 1 176 ? 14.010 -13.128 -19.234 1.00 66.56 176 ASN A CA 1
ATOM 1372 C C . ASN A 1 176 ? 14.198 -14.383 -18.369 1.00 66.56 176 ASN A C 1
ATOM 1374 O O . ASN A 1 176 ? 13.622 -15.423 -18.676 1.00 66.56 176 ASN A O 1
ATOM 1378 N N . LYS A 1 177 ? 15.004 -14.298 -17.302 1.00 67.06 177 LYS A N 1
ATOM 1379 C CA . LYS A 1 177 ? 15.288 -15.400 -16.369 1.00 67.06 177 LYS A CA 1
ATOM 1380 C C . LYS A 1 177 ? 14.557 -15.272 -15.034 1.00 67.06 177 LYS A C 1
ATOM 1382 O O . LYS A 1 177 ? 14.567 -16.221 -14.256 1.00 67.06 177 LYS A O 1
ATOM 1387 N N . ILE A 1 178 ? 13.920 -14.133 -14.753 1.00 67.81 178 ILE A N 1
ATOM 1388 C CA . ILE A 1 178 ? 13.050 -13.998 -13.580 1.00 67.81 178 ILE A CA 1
ATOM 1389 C C . ILE A 1 178 ? 11.715 -14.650 -13.931 1.00 67.81 178 ILE A C 1
ATOM 1391 O O . ILE A 1 178 ? 10.830 -14.031 -14.528 1.00 67.81 178 ILE A O 1
ATOM 1395 N N . GLU A 1 179 ? 11.572 -15.926 -13.586 1.00 64.50 179 GLU A N 1
ATOM 1396 C CA . GLU A 1 179 ? 10.323 -16.626 -13.839 1.00 64.50 179 GLU A CA 1
ATOM 1397 C C . GLU A 1 179 ? 9.181 -16.023 -13.003 1.00 64.50 179 GLU A C 1
ATOM 1399 O O . GLU A 1 179 ? 9.340 -15.811 -11.797 1.00 64.50 179 GLU A O 1
ATOM 1404 N N . PRO A 1 180 ? 7.976 -15.840 -13.579 1.00 68.56 180 PRO A N 1
ATOM 1405 C CA . PRO A 1 180 ? 6.774 -15.458 -12.831 1.00 68.56 180 PRO A CA 1
ATOM 1406 C C . PRO A 1 180 ? 6.452 -16.371 -11.638 1.00 68.56 180 PRO A C 1
ATOM 1408 O O . PRO A 1 180 ? 5.654 -16.007 -10.778 1.00 68.56 180 PRO A O 1
ATOM 1411 N N . ALA A 1 181 ? 7.011 -17.584 -11.616 1.00 69.88 181 ALA A N 1
ATOM 1412 C CA . ALA A 1 181 ? 6.894 -18.520 -10.509 1.00 69.88 181 ALA A CA 1
ATOM 1413 C C . ALA A 1 181 ? 7.659 -18.053 -9.259 1.00 69.88 181 ALA A C 1
ATOM 1415 O O . ALA A 1 181 ? 7.159 -18.257 -8.158 1.00 69.88 181 ALA A O 1
ATOM 1416 N N . VAL A 1 182 ? 8.802 -17.375 -9.419 1.00 72.31 182 VAL A N 1
ATOM 1417 C CA . VAL A 1 182 ? 9.654 -16.914 -8.306 1.00 72.31 182 VAL A CA 1
ATOM 1418 C C . VAL A 1 182 ? 8.942 -15.862 -7.460 1.00 72.31 182 VAL A C 1
ATOM 1420 O O . VAL A 1 182 ? 9.023 -15.881 -6.238 1.00 72.31 182 VAL A O 1
ATOM 1423 N N . THR A 1 183 ? 8.198 -14.960 -8.101 1.00 78.31 183 THR A N 1
ATOM 1424 C CA . THR A 1 183 ? 7.462 -13.895 -7.403 1.00 78.31 183 THR A CA 1
ATOM 1425 C C . THR A 1 183 ? 6.023 -14.282 -7.071 1.00 78.31 183 THR A C 1
ATOM 1427 O O . THR A 1 183 ? 5.253 -13.486 -6.523 1.00 78.31 183 THR A O 1
ATOM 1430 N N . ARG A 1 184 ? 5.628 -15.525 -7.378 1.00 84.19 184 ARG A N 1
ATOM 1431 C CA . ARG A 1 184 ? 4.281 -16.019 -7.105 1.00 84.19 184 ARG A CA 1
ATOM 1432 C C . ARG A 1 184 ? 4.064 -16.112 -5.598 1.00 84.19 184 ARG A C 1
ATOM 1434 O O . ARG A 1 184 ? 4.795 -16.781 -4.883 1.00 84.19 184 ARG A O 1
ATOM 1441 N N . GLY A 1 185 ? 3.009 -15.455 -5.132 1.00 90.06 185 GLY A N 1
ATOM 1442 C CA . GLY A 1 185 ? 2.653 -15.416 -3.714 1.00 90.06 185 GLY A CA 1
ATOM 1443 C C . GLY A 1 185 ? 3.448 -14.410 -2.883 1.00 90.06 185 GLY A C 1
ATOM 1444 O O . GLY A 1 185 ? 3.061 -14.167 -1.747 1.00 90.06 185 GLY A O 1
ATOM 1445 N N . LEU A 1 186 ? 4.478 -13.759 -3.437 1.00 94.31 186 LEU A N 1
ATOM 1446 C CA . LEU A 1 186 ? 5.105 -12.616 -2.773 1.00 94.31 186 LEU A CA 1
ATOM 1447 C C . LEU A 1 186 ? 4.164 -11.412 -2.807 1.00 94.31 186 LEU A C 1
ATOM 1449 O O . LEU A 1 186 ? 3.556 -11.110 -3.842 1.00 94.31 186 LEU A O 1
ATOM 1453 N N . ARG A 1 187 ? 4.047 -10.730 -1.671 1.00 96.19 187 ARG A N 1
ATOM 1454 C CA . ARG A 1 187 ? 3.278 -9.496 -1.505 1.00 96.19 187 ARG A CA 1
ATOM 1455 C C . ARG A 1 187 ? 4.096 -8.477 -0.734 1.00 96.19 187 ARG A C 1
ATOM 1457 O O . ARG A 1 187 ? 4.861 -8.843 0.148 1.00 96.19 187 ARG A O 1
ATOM 1464 N N . LEU A 1 188 ? 3.891 -7.203 -1.036 1.00 96.94 188 LEU A N 1
ATOM 1465 C CA . LEU A 1 188 ? 4.403 -6.092 -0.246 1.00 96.94 188 LEU A CA 1
ATOM 1466 C C . LEU A 1 188 ? 3.362 -5.716 0.815 1.00 96.94 188 LEU A C 1
ATOM 1468 O O . LEU A 1 188 ? 2.343 -5.101 0.495 1.00 96.94 188 LEU A O 1
ATOM 1472 N N . LEU A 1 189 ? 3.605 -6.089 2.071 1.00 98.06 189 LEU A N 1
ATOM 1473 C CA . LEU A 1 189 ? 2.850 -5.580 3.211 1.00 98.06 189 LEU A CA 1
ATOM 1474 C C . LEU A 1 189 ? 3.334 -4.160 3.503 1.00 98.06 189 LEU A C 1
ATOM 1476 O O . LEU A 1 189 ? 4.483 -3.957 3.879 1.00 98.06 189 LEU A O 1
ATOM 1480 N N . ALA A 1 190 ? 2.468 -3.171 3.306 1.00 97.81 190 ALA A N 1
ATOM 1481 C CA . ALA A 1 190 ? 2.804 -1.780 3.578 1.00 97.81 190 ALA A CA 1
ATOM 1482 C C . ALA A 1 190 ? 3.064 -1.537 5.074 1.00 97.81 190 ALA A C 1
ATOM 1484 O O . ALA A 1 190 ? 2.343 -2.064 5.916 1.00 97.81 190 ALA A O 1
ATOM 1485 N N . ALA A 1 191 ? 4.029 -0.677 5.396 1.00 96.75 191 ALA A N 1
ATOM 1486 C CA . ALA A 1 191 ? 4.300 -0.270 6.767 1.00 96.75 191 ALA A CA 1
ATOM 1487 C C . ALA A 1 191 ? 3.462 0.969 7.137 1.00 96.75 191 ALA A C 1
ATOM 1489 O O . ALA A 1 191 ? 3.585 2.005 6.473 1.00 96.75 191 ALA A O 1
ATOM 1490 N N . PRO A 1 192 ? 2.659 0.934 8.216 1.00 95.06 192 PRO A N 1
ATOM 1491 C CA . PRO A 1 192 ? 1.772 2.040 8.586 1.00 95.06 192 PRO A CA 1
ATOM 1492 C C . PRO A 1 192 ? 2.509 3.368 8.822 1.00 95.06 192 PRO A C 1
ATOM 1494 O O . PRO A 1 192 ? 1.985 4.437 8.511 1.00 95.06 192 PRO A O 1
ATOM 1497 N N . GLY A 1 193 ? 3.746 3.309 9.332 1.00 92.69 193 GLY A N 1
ATOM 1498 C CA . GLY A 1 193 ? 4.541 4.488 9.683 1.00 92.69 193 GLY A CA 1
ATOM 1499 C C . GLY A 1 193 ? 4.810 5.444 8.516 1.00 92.69 193 GLY A C 1
ATOM 1500 O O . GLY A 1 193 ? 4.891 6.649 8.746 1.00 92.69 193 GLY A O 1
ATOM 1501 N N . ARG A 1 194 ? 4.881 4.930 7.279 1.00 90.88 194 ARG A N 1
ATOM 1502 C CA . ARG A 1 194 ? 5.096 5.727 6.059 1.00 90.88 194 ARG A CA 1
ATOM 1503 C C . ARG A 1 194 ? 3.848 6.498 5.614 1.00 90.88 194 ARG A C 1
ATOM 1505 O O . ARG A 1 194 ? 3.969 7.484 4.896 1.00 90.88 194 ARG A O 1
ATOM 1512 N N . PHE A 1 195 ? 2.656 6.076 6.038 1.00 93.69 195 PHE A N 1
ATOM 1513 C CA . PHE A 1 195 ? 1.385 6.557 5.485 1.00 93.69 195 PHE A CA 1
ATOM 1514 C C . PHE A 1 195 ? 0.543 7.362 6.479 1.00 93.69 195 PHE A C 1
ATOM 1516 O O . PHE A 1 195 ? -0.652 7.503 6.256 1.00 93.69 195 PHE A O 1
ATOM 1523 N N . LYS A 1 196 ? 1.124 7.895 7.564 1.00 93.25 196 LYS A N 1
ATOM 1524 C CA . LYS A 1 196 ? 0.377 8.569 8.648 1.00 93.25 196 LYS A CA 1
ATOM 1525 C C . LYS A 1 196 ? -0.605 9.636 8.154 1.00 93.25 196 LYS A C 1
ATOM 1527 O O . LYS A 1 196 ? -1.790 9.530 8.436 1.00 93.25 196 LYS A O 1
ATOM 1532 N N . GLU A 1 197 ? -0.142 10.592 7.349 1.00 92.69 197 GLU A N 1
ATOM 1533 C CA . GLU A 1 197 ? -1.005 11.664 6.823 1.00 92.69 197 GLU A CA 1
ATOM 1534 C C . GLU A 1 197 ? -2.136 11.122 5.936 1.00 92.69 197 GLU A C 1
ATOM 1536 O O . GLU A 1 197 ? -3.278 11.576 6.011 1.00 92.69 197 GLU A O 1
ATOM 1541 N N . ALA A 1 198 ? -1.836 10.106 5.121 1.00 93.88 198 ALA A N 1
ATOM 1542 C CA . ALA A 1 198 ? -2.831 9.457 4.279 1.00 93.88 198 ALA A CA 1
ATOM 1543 C C . ALA A 1 198 ? -3.854 8.674 5.119 1.00 93.88 198 ALA A C 1
ATOM 1545 O O . ALA A 1 198 ? -5.042 8.699 4.811 1.00 93.88 198 ALA A O 1
ATOM 1546 N N . ILE A 1 199 ? -3.414 8.018 6.198 1.00 95.06 199 ILE A N 1
ATOM 1547 C CA . ILE A 1 199 ? -4.277 7.303 7.144 1.00 95.06 199 ILE A CA 1
ATOM 1548 C C . ILE A 1 199 ? -5.224 8.279 7.844 1.00 95.06 199 ILE A C 1
ATOM 1550 O O . ILE A 1 199 ? -6.422 8.000 7.904 1.00 95.06 199 ILE A O 1
ATOM 1554 N N . ASP A 1 200 ? -4.721 9.422 8.313 1.00 93.56 200 ASP A N 1
ATOM 1555 C CA . ASP A 1 200 ? -5.542 10.465 8.936 1.00 93.56 200 ASP A CA 1
ATOM 1556 C C . ASP A 1 200 ? -6.614 10.970 7.959 1.00 93.56 200 ASP A C 1
ATOM 1558 O O . ASP A 1 200 ? -7.793 11.071 8.311 1.00 93.56 200 ASP A O 1
ATOM 1562 N N . HIS A 1 201 ? -6.233 11.197 6.697 1.00 93.69 201 HIS A N 1
ATOM 1563 C CA . HIS A 1 201 ? -7.167 11.568 5.634 1.00 93.69 201 HIS A CA 1
ATOM 1564 C C . HIS A 1 201 ? -8.218 10.485 5.363 1.00 93.69 201 HIS A C 1
ATOM 1566 O O . HIS A 1 201 ? -9.412 10.784 5.342 1.00 93.69 201 HIS A O 1
ATOM 1572 N N . TRP A 1 202 ? -7.817 9.222 5.184 1.00 93.75 202 TRP A N 1
ATOM 1573 C CA . TRP A 1 202 ? -8.759 8.126 4.919 1.00 93.75 202 TRP A CA 1
ATOM 1574 C C . TRP A 1 202 ? -9.716 7.899 6.088 1.00 93.75 202 TRP A C 1
ATOM 1576 O O . TRP A 1 202 ? -10.897 7.643 5.858 1.00 93.75 202 TRP A O 1
ATOM 1586 N N . SER A 1 203 ? -9.225 8.028 7.321 1.00 92.50 203 SER A N 1
ATOM 1587 C CA . SER A 1 203 ? -10.030 7.952 8.541 1.00 92.50 203 SER A CA 1
ATOM 1588 C C . SER A 1 203 ? -11.108 9.043 8.569 1.00 92.50 203 SER A C 1
ATOM 1590 O O . SER A 1 203 ? -12.281 8.753 8.799 1.00 92.50 203 SER A O 1
ATOM 1592 N N . ALA A 1 204 ? -10.736 10.286 8.245 1.00 90.50 204 ALA A N 1
ATOM 1593 C CA . ALA A 1 204 ? -11.639 11.438 8.251 1.00 90.50 204 ALA A CA 1
ATOM 1594 C C . ALA A 1 204 ? -12.574 11.533 7.029 1.00 90.50 204 ALA A C 1
ATOM 1596 O O . ALA A 1 204 ? -13.519 12.322 7.052 1.00 90.50 204 ALA A O 1
ATOM 1597 N N . GLN A 1 205 ? -12.309 10.778 5.959 1.00 88.06 205 GLN A N 1
ATOM 1598 C CA . GLN A 1 205 ? -13.080 10.807 4.711 1.00 88.06 205 GLN A CA 1
ATOM 1599 C C . GLN A 1 205 ? -13.683 9.436 4.401 1.00 88.06 205 GLN A C 1
ATOM 1601 O O . GLN A 1 205 ? -14.840 9.176 4.729 1.00 88.06 205 GLN A O 1
ATOM 1606 N N . SER A 1 206 ? -12.897 8.543 3.793 1.00 81.88 206 SER A N 1
ATOM 1607 C CA . 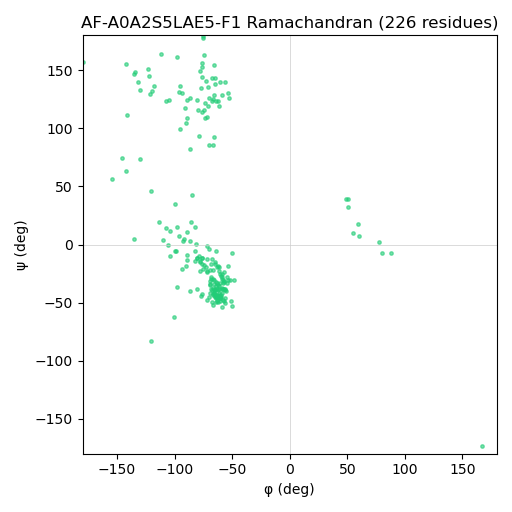SER A 1 206 ? -13.357 7.250 3.271 1.00 81.88 206 SER A CA 1
ATOM 1608 C C . SER A 1 206 ? -13.978 6.339 4.336 1.00 81.88 206 SER A C 1
ATOM 1610 O O . SER A 1 206 ? -14.843 5.532 4.008 1.00 81.88 206 SER A O 1
ATOM 1612 N N . TYR A 1 207 ? -13.563 6.470 5.599 1.00 85.25 207 TYR A N 1
ATOM 1613 C CA . TYR A 1 207 ? -14.060 5.671 6.724 1.00 85.25 207 TYR A CA 1
ATOM 1614 C C . TYR A 1 207 ? -14.912 6.474 7.715 1.00 85.25 207 TYR A C 1
ATOM 1616 O O . TYR A 1 207 ? -15.377 5.912 8.704 1.00 85.25 207 TYR A O 1
ATOM 1624 N N . ALA A 1 208 ? -15.195 7.753 7.445 1.00 88.06 208 ALA A N 1
ATOM 1625 C CA . ALA A 1 208 ? -15.951 8.608 8.362 1.00 88.06 208 ALA A CA 1
ATOM 1626 C C . ALA A 1 208 ? -17.370 8.087 8.642 1.00 88.06 208 ALA A C 1
ATOM 1628 O O . ALA A 1 208 ? -17.88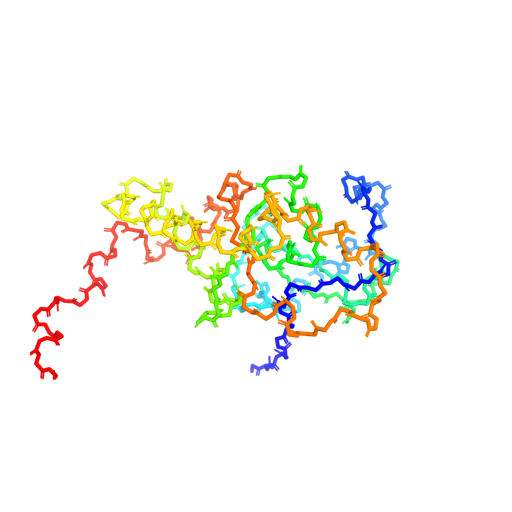5 8.247 9.746 1.00 88.06 208 ALA A O 1
ATOM 1629 N N . GLY A 1 209 ? -17.998 7.441 7.652 1.00 87.50 209 GLY A N 1
ATOM 1630 C CA . GLY A 1 209 ? -19.324 6.835 7.801 1.00 87.50 209 GLY A CA 1
ATOM 1631 C C . GLY A 1 209 ? -19.330 5.509 8.568 1.00 87.50 209 GLY A C 1
ATOM 1632 O O . GLY A 1 209 ? -20.387 5.075 9.018 1.00 87.50 209 GLY A O 1
ATOM 1633 N N . VAL A 1 210 ? -18.171 4.862 8.721 1.00 89.75 210 VAL A N 1
ATOM 1634 C CA . VAL A 1 210 ? -18.023 3.553 9.376 1.00 89.75 210 VAL A CA 1
ATOM 1635 C C . VAL A 1 210 ? -16.722 3.532 10.201 1.00 89.75 210 VAL A C 1
ATOM 1637 O O . VAL A 1 210 ? -15.787 2.785 9.883 1.00 89.75 210 VAL A O 1
ATOM 1640 N N . PRO A 1 211 ? -16.611 4.388 11.235 1.00 91.06 211 PRO A N 1
ATOM 1641 C CA . PRO A 1 211 ? -15.393 4.489 12.031 1.00 91.06 211 PRO A CA 1
ATOM 1642 C C . PRO A 1 211 ? -15.137 3.188 12.809 1.00 91.06 211 PRO A C 1
ATOM 1644 O O . PRO A 1 211 ? -16.092 2.501 13.164 1.00 91.06 211 PRO A O 1
ATOM 1647 N N . PRO A 1 212 ? -13.881 2.858 13.169 1.00 91.25 212 PRO A N 1
ATOM 1648 C CA . PRO A 1 212 ? -13.579 1.633 13.916 1.00 91.25 212 PRO A CA 1
ATOM 1649 C C . PRO A 1 212 ? -14.395 1.431 15.197 1.00 91.25 212 PRO A C 1
ATOM 1651 O O . PRO A 1 212 ? -14.706 0.303 15.558 1.00 91.25 212 PRO A O 1
ATOM 1654 N N . SER A 1 213 ? -14.802 2.509 15.871 1.00 89.50 213 SER A N 1
ATOM 1655 C CA . SER A 1 213 ? -15.665 2.443 17.057 1.00 89.50 213 SER A CA 1
ATOM 1656 C C . SER A 1 213 ? -17.074 1.894 16.794 1.00 89.50 213 SER A C 1
ATOM 1658 O O . SER A 1 213 ? -17.743 1.516 17.749 1.00 89.50 213 SER A O 1
ATOM 1660 N N . SER A 1 214 ? -17.542 1.844 15.541 1.00 90.38 214 SER A N 1
ATOM 1661 C CA . SER A 1 214 ? -18.846 1.272 15.177 1.00 90.38 214 SER A CA 1
ATOM 1662 C C . SER A 1 214 ? -18.765 -0.163 14.653 1.00 90.38 214 SER A C 1
ATOM 1664 O O . SER A 1 214 ? -19.803 -0.785 14.421 1.00 90.38 214 SER A O 1
ATOM 1666 N N . TRP A 1 215 ? -17.562 -0.718 14.466 1.00 90.56 215 TRP A N 1
ATOM 1667 C CA . TRP A 1 215 ? -17.392 -2.018 13.808 1.00 90.56 215 TRP A CA 1
ATOM 1668 C C . TRP A 1 215 ? -17.965 -3.190 14.601 1.00 90.56 215 TRP A C 1
ATOM 1670 O O . TRP A 1 215 ? -18.314 -4.199 13.996 1.00 90.56 215 TRP A O 1
ATOM 1680 N N . SER A 1 216 ? -18.146 -3.064 15.917 1.00 87.44 216 SER A N 1
ATOM 1681 C CA . SER A 1 216 ? -18.829 -4.081 16.727 1.00 87.44 216 SER A CA 1
ATOM 1682 C C . SER A 1 216 ? -20.255 -4.351 16.236 1.00 87.44 216 SER A C 1
ATOM 1684 O O . SER A 1 216 ? -20.706 -5.490 16.293 1.00 87.44 216 SER A O 1
ATOM 1686 N N . GLY A 1 217 ? -20.926 -3.350 15.654 1.00 85.12 217 GLY A N 1
ATOM 1687 C CA . GLY A 1 217 ? -22.233 -3.509 15.010 1.00 85.12 217 GLY A CA 1
ATOM 1688 C C . GLY A 1 217 ? -22.199 -4.176 13.628 1.00 85.12 217 GLY A C 1
ATOM 1689 O O . GLY A 1 217 ? -23.253 -4.532 13.110 1.00 85.12 217 GLY A O 1
ATOM 1690 N N . LEU A 1 218 ? -21.018 -4.344 13.022 1.00 84.00 218 LEU A N 1
ATOM 1691 C CA . LEU A 1 218 ? -20.827 -5.046 11.744 1.00 84.00 218 LEU A CA 1
ATOM 1692 C C . LEU A 1 218 ? -20.487 -6.526 11.937 1.00 84.00 218 LEU A C 1
ATOM 1694 O O . LEU A 1 218 ? -20.631 -7.320 11.007 1.00 84.00 218 LEU A O 1
ATOM 1698 N N . VAL A 1 219 ? -19.986 -6.890 13.119 1.00 79.38 219 VAL A N 1
ATOM 1699 C CA . VAL A 1 219 ? -19.606 -8.265 13.431 1.00 79.38 219 VAL A CA 1
ATOM 1700 C C . VAL A 1 219 ? -20.873 -9.079 13.652 1.00 79.38 219 VAL A C 1
ATOM 1702 O O . VAL A 1 219 ? -21.626 -8.861 14.600 1.00 79.38 219 VAL A O 1
ATOM 1705 N N . ILE A 1 220 ? -21.091 -10.053 12.775 1.00 73.94 220 ILE A N 1
ATOM 1706 C CA . ILE A 1 220 ? -22.124 -11.064 12.967 1.00 73.94 220 ILE A CA 1
ATOM 1707 C C . ILE A 1 220 ? -21.736 -11.909 14.197 1.00 73.94 220 ILE A C 1
ATOM 1709 O O . ILE A 1 220 ? -20.597 -12.384 14.261 1.00 73.94 220 ILE A O 1
ATOM 1713 N N . PRO A 1 221 ? -22.630 -12.110 15.185 1.00 73.56 221 PRO A N 1
ATOM 1714 C CA . PRO A 1 221 ? -22.328 -12.930 16.353 1.00 73.56 221 PRO A CA 1
ATOM 1715 C C . PRO A 1 221 ? -21.887 -14.342 15.957 1.00 73.56 221 PRO A C 1
ATOM 1717 O O . PRO A 1 221 ? -22.496 -14.961 15.088 1.00 73.56 221 PRO A O 1
ATOM 1720 N N . ALA A 1 222 ? -20.882 -14.890 16.649 1.00 68.62 222 ALA A N 1
ATOM 1721 C CA . ALA A 1 222 ? -20.382 -16.250 16.408 1.00 68.62 222 ALA A CA 1
ATOM 1722 C C . ALA A 1 222 ? -21.492 -17.319 16.459 1.00 68.62 222 ALA A C 1
ATOM 1724 O O . ALA A 1 222 ? -21.438 -18.307 15.733 1.00 68.62 222 ALA A O 1
ATOM 1725 N N . SER A 1 223 ? -22.533 -17.090 17.268 1.00 72.62 223 SER A N 1
ATOM 1726 C CA . SER A 1 223 ? -23.711 -17.956 17.351 1.00 72.62 223 SER A CA 1
ATOM 1727 C C . SER A 1 223 ? -24.468 -18.099 16.029 1.00 72.62 223 SER A C 1
ATOM 1729 O O . SER A 1 223 ? -25.074 -19.137 15.808 1.00 72.62 223 SER A O 1
ATOM 1731 N N . GLN A 1 224 ? -24.405 -17.111 15.133 1.00 67.44 224 GLN A N 1
ATOM 1732 C CA . GLN A 1 224 ? -25.048 -17.177 13.816 1.00 67.44 224 GLN A CA 1
ATOM 1733 C C . GLN A 1 224 ? -24.215 -17.946 12.778 1.00 67.44 224 GLN A C 1
ATOM 1735 O O . GLN A 1 224 ? -24.741 -18.321 11.737 1.00 67.44 224 GLN A O 1
ATOM 1740 N N . PHE A 1 225 ? -22.934 -18.215 13.054 1.00 67.50 225 PHE A N 1
ATOM 1741 C CA . PHE A 1 225 ? -22.096 -19.087 12.221 1.00 67.50 225 PHE A CA 1
ATOM 1742 C C . PHE A 1 225 ? -22.169 -20.562 12.641 1.00 67.50 225 PHE A C 1
ATOM 1744 O O . PHE A 1 225 ? -21.705 -21.423 11.904 1.00 67.50 225 PHE A O 1
ATOM 1751 N N . ALA A 1 226 ? -22.730 -20.859 13.818 1.00 60.81 226 ALA A N 1
ATOM 1752 C CA . ALA A 1 226 ? -22.830 -22.215 14.356 1.00 60.81 226 ALA A CA 1
ATOM 1753 C C . ALA A 1 226 ? -24.020 -23.025 13.794 1.00 60.81 226 ALA A C 1
ATOM 1755 O O . ALA A 1 226 ? -24.144 -24.204 14.111 1.00 60.81 226 ALA A O 1
ATOM 1756 N N . GLU A 1 227 ? -24.888 -22.409 12.983 1.00 53.75 227 GLU A N 1
ATOM 1757 C CA . GLU A 1 227 ? -26.066 -23.052 12.372 1.00 53.75 227 GLU A CA 1
ATOM 1758 C C . GLU A 1 227 ? -25.846 -23.517 10.916 1.00 53.75 227 GLU A C 1
ATOM 1760 O O . GLU A 1 227 ? -26.818 -23.814 10.220 1.00 53.75 227 GLU A O 1
ATOM 1765 N N . VAL A 1 228 ? -24.594 -23.596 10.443 1.00 51.50 228 VAL A N 1
ATOM 1766 C CA . VAL A 1 228 ? -24.246 -24.056 9.080 1.00 51.50 228 VAL A CA 1
ATOM 1767 C C . VAL A 1 228 ? -23.473 -25.368 9.110 1.00 51.50 228 VAL A C 1
ATOM 1769 O O . VAL A 1 228 ? -22.486 -25.451 9.873 1.00 51.50 228 VAL A O 1
#

pLDDT: mean 84.78, std 15.95, range [34.19, 98.5]

Mean predicted aligned error: 7.26 Å